Protein AF-A0A3P0X4P0-F1 (afdb_monomer_lite)

pLDDT: mean 70.51, std 26.27, range [24.19, 98.12]

Secondary structure (DSSP, 8-state):
--SSTTSS-TT-------S--PPP--------------PPP-----TT----------------TT--S-------PPPHHHHHHHTTS-HHHHHHHHTT-TTS-HHHHHHHHHHHHHHT----HHHHHHHHS---EEEEEES-TTSHHHHHHHHHHHHHHHHTT-EEEEEE-TT-HHHHHHHHHHHHHTT-SEEEE---SS--HHHHHHHHH--S-EEEESS--TTS--EEE---HHHHHHHHHHHHHHTT-----------S-------------

Foldseek 3Di:
DPPPPPPDDPPDDDDDDDDDDDDDDDDDDDDDDDDDDDDDDDDDDDDDDDDPPDPPPPPVPPPPPPPPDDPPPPVLAQDLVNLCVVLVHDSVQLVCLVVPVPPPDPVSSVSSVVSCVVSVHDPDLVVVCVVVVASLEEEEEEADCPPPVVVVVVVVVQVVSVVVVHHYDYDHCVLPLVVLLVSLVVVVVSSHQEYEYAHRLDDDPSNVVSVVVDPHAYEYECDDDPPDDHHYHYDPVVVVVVVVVVVCVVVVNDDDDDDDDPPDDPDPPPPDPDDDD

Radius of gyration: 30.0 Å; chains: 1; bounding box: 86×59×73 Å

Sequence (277 aa):
MLDEACRSNPARAAVVVVDGKRCAICDGAERRSKSMAAPPIVVRQDAGKRYHVPCLPVASPAVPSTWSAPLSKSNNRPTLHDVARIAGVGTTTVSRVINGGDRVAPEMLTHVRKVMKELGYQPNQAARALKSARSNTIGLIIPSITDPFFASFASIAEQMAREQEYAIILLTSQDHAERGAIDLKILERHRIDGLLIVPPRTGSRALLDQLTQLAVPLVAFDRPLIGRNCSRILCDNLQAAMMATKHLVAHGRKRILVLGETHASTRFSSGSQATGR

Structure (mmCIF, N/CA/C/O backbone):
data_AF-A0A3P0X4P0-F1
#
_entry.id   AF-A0A3P0X4P0-F1
#
loop_
_atom_site.group_PDB
_atom_site.id
_atom_site.type_symbol
_atom_site.label_atom_id
_atom_site.label_alt_id
_atom_site.label_comp_id
_atom_site.label_asym_id
_atom_site.label_entity_id
_atom_site.label_seq_id
_atom_site.pdbx_PDB_ins_code
_atom_site.Cartn_x
_atom_site.Cartn_y
_atom_site.Cartn_z
_atom_site.occupancy
_atom_site.B_iso_or_equiv
_atom_site.auth_seq_id
_atom_site.auth_comp_id
_atom_site.auth_asym_id
_atom_site.auth_atom_id
_atom_site.pdbx_PDB_model_num
ATOM 1 N N . MET A 1 1 ? 2.616 25.731 -35.656 1.00 36.38 1 MET A N 1
ATOM 2 C CA . MET A 1 1 ? 1.538 25.686 -34.640 1.00 36.38 1 MET A CA 1
ATOM 3 C C . MET A 1 1 ? 1.986 24.950 -33.359 1.00 36.38 1 MET A C 1
ATOM 5 O O . MET A 1 1 ? 1.183 24.287 -32.725 1.00 36.38 1 MET A O 1
ATOM 9 N N . LEU A 1 2 ? 3.263 25.078 -32.958 1.00 25.88 2 LEU A N 1
ATOM 10 C CA . LEU A 1 2 ? 3.846 24.489 -31.732 1.00 25.88 2 LEU A CA 1
ATOM 11 C C . LEU A 1 2 ? 4.550 25.551 -30.859 1.00 25.88 2 LEU A C 1
ATOM 13 O O . LEU A 1 2 ? 5.252 25.212 -29.916 1.00 25.88 2 LEU A O 1
ATOM 17 N N . ASP A 1 3 ? 4.368 26.835 -31.179 1.00 28.45 3 ASP A N 1
ATOM 18 C CA . ASP A 1 3 ? 5.158 27.938 -30.612 1.00 28.45 3 ASP A CA 1
ATOM 19 C C . ASP A 1 3 ? 4.536 28.549 -29.335 1.00 28.45 3 ASP A C 1
ATOM 21 O O . ASP A 1 3 ? 5.169 29.318 -28.618 1.00 28.45 3 ASP A O 1
ATOM 25 N N . GLU A 1 4 ? 3.298 28.172 -28.993 1.00 28.97 4 GLU A N 1
ATOM 26 C CA . GLU A 1 4 ? 2.580 28.723 -27.830 1.00 28.97 4 GLU A CA 1
ATOM 27 C C . GLU A 1 4 ? 2.835 27.930 -26.528 1.00 28.97 4 GLU A C 1
ATOM 29 O O . GLU A 1 4 ? 2.656 28.447 -25.428 1.00 28.97 4 GLU A O 1
ATOM 34 N N . ALA A 1 5 ? 3.289 26.673 -26.616 1.00 31.94 5 ALA A N 1
ATOM 35 C CA . ALA A 1 5 ? 3.376 25.772 -25.459 1.00 31.94 5 ALA A CA 1
ATOM 36 C C . ALA A 1 5 ? 4.643 25.954 -24.594 1.00 31.94 5 ALA A C 1
ATOM 38 O O . ALA A 1 5 ? 4.709 25.428 -23.485 1.00 31.94 5 ALA A O 1
ATOM 39 N N . CYS A 1 6 ? 5.644 26.708 -25.065 1.00 30.62 6 CYS A N 1
ATOM 40 C CA . CYS A 1 6 ? 6.935 26.862 -24.376 1.00 30.62 6 CYS A CA 1
ATOM 41 C C . CYS A 1 6 ? 7.012 28.036 -23.381 1.00 30.62 6 CYS A C 1
ATOM 43 O O . CYS A 1 6 ? 8.037 28.191 -22.720 1.00 30.62 6 CYS A O 1
ATOM 45 N N . ARG A 1 7 ? 5.967 28.866 -23.229 1.00 32.91 7 ARG A N 1
ATOM 46 C CA . ARG A 1 7 ? 6.026 30.057 -22.350 1.00 32.91 7 ARG A CA 1
ATOM 47 C C . ARG A 1 7 ? 5.530 29.854 -20.914 1.00 32.91 7 ARG A C 1
ATOM 49 O O . ARG A 1 7 ? 5.652 30.786 -20.127 1.00 32.91 7 ARG A O 1
ATOM 56 N N . SER A 1 8 ? 5.004 28.687 -20.531 1.00 35.66 8 SER A N 1
ATOM 57 C CA . SER A 1 8 ? 4.256 28.555 -19.265 1.00 35.66 8 SER A CA 1
ATOM 58 C C . SER A 1 8 ? 4.839 27.631 -18.185 1.00 35.66 8 SER A C 1
ATOM 60 O O . SER A 1 8 ? 4.213 27.508 -17.135 1.00 35.66 8 SER A O 1
ATOM 62 N N . ASN A 1 9 ? 6.022 27.013 -18.342 1.00 32.06 9 ASN A N 1
ATOM 63 C CA . ASN A 1 9 ? 6.615 26.244 -17.230 1.00 32.06 9 ASN A CA 1
ATOM 64 C C . ASN A 1 9 ? 8.146 26.022 -17.342 1.00 32.06 9 ASN A C 1
ATOM 66 O O . ASN A 1 9 ? 8.578 25.202 -18.152 1.00 32.06 9 ASN A O 1
ATOM 70 N N . PRO A 1 10 ? 8.990 26.673 -16.515 1.00 31.05 10 PRO A N 1
ATOM 71 C CA . PRO A 1 10 ? 10.449 26.559 -16.611 1.00 31.05 10 PRO A CA 1
ATOM 72 C C . PRO A 1 10 ? 11.063 25.295 -15.966 1.00 31.05 10 PRO A C 1
ATOM 74 O O . PRO A 1 10 ? 12.285 25.191 -15.901 1.00 31.05 10 PRO A O 1
ATOM 77 N N . ALA A 1 11 ? 10.279 24.312 -15.505 1.00 30.11 11 ALA A N 1
ATOM 78 C CA . ALA A 1 11 ? 10.813 23.134 -14.797 1.00 30.11 11 ALA A CA 1
ATOM 79 C C . ALA A 1 11 ? 11.015 21.865 -15.657 1.00 30.11 11 ALA A C 1
ATOM 81 O O . ALA A 1 11 ? 11.282 20.790 -15.117 1.00 30.11 11 ALA A O 1
ATOM 82 N N . ARG A 1 12 ? 10.912 21.944 -16.989 1.00 32.66 12 ARG A N 1
ATOM 83 C CA . ARG A 1 12 ? 11.156 20.796 -17.881 1.00 32.66 12 ARG A CA 1
ATOM 84 C C . ARG A 1 12 ? 11.980 21.197 -19.099 1.00 32.66 12 ARG A C 1
ATOM 86 O O . ARG A 1 12 ? 11.455 21.786 -20.032 1.00 32.66 12 ARG A O 1
ATOM 93 N N . ALA A 1 13 ? 13.248 20.797 -19.125 1.00 25.69 13 ALA A N 1
ATOM 94 C CA . ALA A 1 13 ? 14.018 20.710 -20.361 1.00 25.69 13 ALA A CA 1
ATOM 95 C C . ALA A 1 13 ? 14.931 19.478 -20.304 1.00 25.69 13 ALA A C 1
ATOM 97 O O . ALA A 1 13 ? 15.984 19.490 -19.671 1.00 25.69 13 ALA A O 1
ATOM 98 N N . ALA A 1 14 ? 14.499 18.403 -20.966 1.00 24.19 14 ALA A N 1
ATOM 99 C CA . ALA A 1 14 ? 15.402 17.378 -21.464 1.00 24.19 14 ALA A CA 1
ATOM 100 C C . ALA A 1 14 ? 16.058 17.947 -22.727 1.00 24.19 14 ALA A C 1
ATOM 102 O O . ALA A 1 14 ? 15.365 18.318 -23.675 1.00 24.19 14 ALA A O 1
ATOM 103 N N . VAL A 1 15 ? 17.383 18.071 -22.726 1.00 25.92 15 VAL A N 1
ATOM 104 C CA . VAL A 1 15 ? 18.123 18.549 -23.895 1.00 25.92 15 VAL A CA 1
ATOM 105 C C . VAL A 1 15 ? 18.180 17.419 -24.922 1.00 25.92 15 VAL A C 1
ATOM 107 O O . VAL A 1 15 ? 18.810 16.389 -24.695 1.00 25.92 15 VAL A O 1
ATOM 110 N N . VAL A 1 16 ? 17.519 17.623 -26.060 1.00 24.58 16 VAL A N 1
ATOM 111 C CA . VAL A 1 16 ? 17.725 16.847 -27.286 1.00 24.58 16 VAL A CA 1
ATOM 112 C C . VAL A 1 16 ? 18.840 17.536 -28.066 1.00 24.58 16 VAL A C 1
ATOM 114 O O . VAL A 1 16 ? 18.686 18.689 -28.459 1.00 24.58 16 VAL A O 1
ATOM 117 N N . VAL A 1 17 ? 19.957 16.845 -28.296 1.00 26.83 17 VAL A N 1
ATOM 118 C CA . VAL A 1 17 ? 20.982 17.296 -29.247 1.00 26.83 17 VAL A CA 1
ATOM 119 C C . VAL A 1 17 ? 20.848 16.470 -30.519 1.00 26.83 17 VAL A C 1
ATOM 121 O O . VAL A 1 17 ? 21.030 15.252 -30.496 1.00 26.83 17 VAL A O 1
ATOM 124 N N . VAL A 1 18 ? 20.545 17.146 -31.626 1.00 25.67 18 VAL A N 1
ATOM 125 C CA . VAL A 1 18 ? 20.680 16.623 -32.988 1.00 25.67 18 VAL A CA 1
ATOM 126 C C . VAL A 1 18 ? 21.584 17.576 -33.768 1.00 25.67 18 VAL A C 1
ATOM 128 O O . VAL A 1 18 ? 21.388 18.786 -33.739 1.00 25.67 18 VAL A O 1
ATOM 131 N N . ASP A 1 19 ? 22.556 16.965 -34.440 1.00 27.00 19 ASP A N 1
ATOM 132 C CA . ASP A 1 19 ? 23.485 17.472 -35.450 1.00 27.00 19 ASP A CA 1
ATOM 133 C C . ASP A 1 19 ? 24.489 18.571 -35.075 1.00 27.00 19 ASP A C 1
ATOM 135 O O . ASP A 1 19 ? 24.193 19.732 -34.805 1.00 27.00 19 ASP A O 1
ATOM 139 N N . GLY A 1 20 ? 25.758 18.160 -35.126 1.00 35.28 20 GLY A N 1
ATOM 140 C CA . GLY A 1 20 ? 26.909 18.973 -34.791 1.00 35.28 20 GLY A CA 1
ATOM 141 C C . GLY A 1 20 ? 27.135 20.137 -35.748 1.00 35.28 20 GLY A C 1
ATOM 142 O O . GLY A 1 20 ? 27.480 19.934 -36.908 1.00 35.28 20 GLY A O 1
ATOM 143 N N . LYS A 1 21 ? 27.100 21.353 -35.197 1.00 28.50 21 LYS A N 1
ATOM 144 C CA . LYS A 1 21 ? 27.956 22.482 -35.587 1.00 28.50 21 LYS A CA 1
ATOM 145 C C . LYS A 1 21 ? 28.369 23.249 -34.322 1.00 28.50 21 LYS A C 1
ATOM 147 O O . LYS A 1 21 ? 27.561 23.475 -33.430 1.00 28.50 21 LYS A O 1
ATOM 152 N N . ARG A 1 22 ? 29.666 23.563 -34.230 1.00 27.45 22 ARG A N 1
ATOM 153 C CA . ARG A 1 22 ? 30.353 24.189 -33.084 1.00 27.45 22 ARG A CA 1
ATOM 154 C C . ARG A 1 22 ? 29.905 25.641 -32.874 1.00 27.45 22 ARG A C 1
ATOM 156 O O . ARG A 1 22 ? 29.752 26.366 -33.850 1.00 27.45 22 ARG A O 1
ATOM 163 N N . CYS A 1 23 ? 29.800 26.066 -31.613 1.00 24.58 23 CYS A N 1
ATOM 164 C CA . CYS A 1 23 ? 29.749 27.478 -31.226 1.00 24.58 23 CYS A CA 1
ATOM 165 C C . CYS A 1 23 ? 31.165 27.956 -30.851 1.00 24.58 23 CYS A C 1
ATOM 167 O O . CYS A 1 23 ? 31.909 27.226 -30.194 1.00 24.58 23 CYS A O 1
ATOM 169 N N . ALA A 1 24 ? 31.541 29.139 -31.338 1.00 33.56 24 ALA A N 1
ATOM 170 C CA . ALA A 1 24 ? 32.825 29.800 -31.114 1.00 33.56 24 ALA A CA 1
ATOM 171 C C . ALA A 1 24 ? 32.914 30.411 -29.700 1.00 33.56 24 ALA A C 1
ATOM 173 O O . ALA A 1 24 ? 31.907 30.485 -29.007 1.00 33.56 24 ALA A O 1
ATOM 174 N N . ILE A 1 25 ? 34.101 30.915 -29.337 1.00 27.69 25 ILE A N 1
ATOM 175 C CA . ILE A 1 25 ? 34.511 31.557 -28.064 1.00 27.69 25 ILE A CA 1
ATOM 176 C C . ILE A 1 25 ? 35.366 30.622 -27.195 1.00 27.69 25 ILE A C 1
ATOM 178 O O . ILE A 1 25 ? 34.932 30.128 -26.162 1.00 27.69 25 ILE A O 1
ATOM 182 N N . CYS A 1 26 ? 36.609 30.402 -27.623 1.00 24.39 26 CYS A N 1
ATOM 183 C CA . CYS A 1 26 ? 37.745 30.049 -26.769 1.00 24.39 26 CYS A CA 1
ATOM 184 C C . CYS A 1 26 ? 39.012 30.481 -27.515 1.00 24.39 26 CYS A C 1
ATOM 186 O O . CYS A 1 26 ? 39.529 29.722 -28.328 1.00 24.39 26 CYS A O 1
ATOM 188 N N . ASP A 1 27 ? 39.478 31.701 -27.253 1.00 26.94 27 ASP A N 1
ATOM 189 C CA . ASP A 1 27 ? 40.837 32.117 -27.586 1.00 26.94 27 ASP A CA 1
ATOM 190 C C . ASP A 1 27 ? 41.469 32.690 -26.310 1.00 26.94 27 ASP A C 1
ATOM 192 O O . ASP A 1 27 ? 40.970 33.662 -25.745 1.00 26.94 27 ASP A O 1
ATOM 196 N N . GLY A 1 28 ? 42.540 32.045 -25.840 1.00 27.31 28 GLY A N 1
ATOM 197 C CA . GLY A 1 28 ? 43.502 32.634 -24.907 1.00 27.31 28 GLY A CA 1
ATOM 198 C C . GLY A 1 28 ? 43.420 32.276 -23.411 1.00 27.31 28 GLY A C 1
ATOM 199 O O . GLY A 1 28 ? 42.441 32.552 -22.727 1.00 27.31 28 GLY A O 1
ATOM 200 N N . ALA A 1 29 ? 44.580 31.825 -22.911 1.00 27.17 29 ALA A N 1
ATOM 201 C CA . ALA A 1 29 ? 45.186 32.135 -21.602 1.00 27.17 29 ALA A CA 1
ATOM 202 C C . ALA A 1 29 ? 45.129 31.106 -20.442 1.00 27.17 29 ALA A C 1
ATOM 204 O O . ALA A 1 29 ? 44.337 31.162 -19.507 1.00 27.17 29 ALA A O 1
ATOM 205 N N . GLU A 1 30 ? 46.109 30.203 -20.526 1.00 27.81 30 GLU A N 1
ATOM 206 C CA . GLU A 1 30 ? 47.026 29.636 -19.518 1.00 27.81 30 GLU A CA 1
ATOM 207 C C . GLU A 1 30 ? 47.214 30.247 -18.089 1.00 27.81 30 GLU A C 1
ATOM 209 O O . GLU A 1 30 ? 47.284 31.458 -17.911 1.00 27.81 30 GLU A O 1
ATOM 214 N N . ARG A 1 31 ? 47.581 29.319 -17.161 1.00 26.41 31 ARG A N 1
ATOM 215 C CA . ARG A 1 31 ? 48.553 29.346 -16.011 1.00 26.41 31 ARG A CA 1
ATOM 216 C C . ARG A 1 31 ? 48.096 29.517 -14.534 1.00 26.41 31 ARG A C 1
ATOM 218 O O . ARG A 1 31 ? 47.736 30.603 -14.115 1.00 26.41 31 ARG A O 1
ATOM 225 N N . ARG A 1 32 ? 48.418 28.451 -13.749 1.00 29.77 32 ARG A N 1
ATOM 226 C CA . ARG A 1 32 ? 48.938 28.339 -12.338 1.0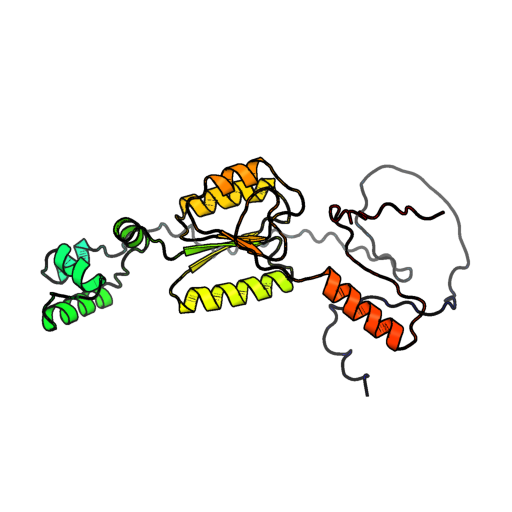0 29.77 32 ARG A CA 1
ATOM 227 C C . ARG A 1 32 ? 48.050 28.880 -11.181 1.00 29.77 32 ARG A C 1
ATOM 229 O O . ARG A 1 32 ? 47.361 29.859 -11.359 1.00 29.77 32 ARG A O 1
ATOM 236 N N . SER A 1 33 ? 48.002 28.364 -9.940 1.00 27.44 33 SER A N 1
ATOM 237 C CA . SER A 1 33 ? 48.679 27.290 -9.178 1.00 27.44 33 SER A CA 1
ATOM 238 C C . SER A 1 33 ? 47.963 27.014 -7.826 1.00 27.44 33 SER A C 1
ATOM 240 O O . SER A 1 33 ? 47.460 27.952 -7.224 1.00 27.44 33 SER A O 1
ATOM 242 N N . LYS A 1 34 ? 48.056 25.757 -7.342 1.00 28.73 34 LYS A N 1
ATOM 243 C CA . LYS A 1 34 ? 48.190 25.236 -5.946 1.00 28.73 34 LYS A CA 1
ATOM 244 C C . LYS A 1 34 ? 47.329 25.800 -4.782 1.00 28.73 34 LYS A C 1
ATOM 246 O O . LYS A 1 34 ? 47.600 26.896 -4.318 1.00 28.73 34 LYS A O 1
ATOM 251 N N . SER A 1 35 ? 46.486 24.945 -4.168 1.00 27.27 35 SER A N 1
ATOM 252 C CA . SER A 1 35 ? 46.591 24.460 -2.757 1.00 27.27 35 SER A CA 1
ATOM 253 C C . SER A 1 35 ? 45.243 23.978 -2.149 1.00 27.27 35 SER A C 1
ATOM 255 O O . SER A 1 35 ? 44.275 24.723 -2.121 1.00 27.27 35 SER A O 1
ATOM 257 N N . MET A 1 36 ? 45.239 22.719 -1.680 1.00 27.70 36 MET A N 1
ATOM 258 C CA . MET A 1 36 ? 44.449 22.020 -0.630 1.00 27.70 36 MET A CA 1
ATOM 259 C C . MET A 1 36 ? 42.933 22.273 -0.365 1.00 27.70 36 MET A C 1
ATOM 261 O O . MET A 1 36 ? 42.538 23.244 0.261 1.00 27.70 36 MET A O 1
ATOM 265 N N . ALA A 1 37 ? 42.156 21.221 -0.691 1.00 32.75 37 ALA A N 1
ATOM 266 C CA . ALA A 1 37 ? 41.103 20.510 0.075 1.00 32.75 37 ALA A CA 1
ATOM 267 C C . ALA A 1 37 ? 39.753 21.168 0.482 1.00 32.75 37 ALA A C 1
ATOM 269 O O . ALA A 1 37 ? 39.637 21.759 1.549 1.00 32.75 37 ALA A O 1
ATOM 270 N N . ALA A 1 38 ? 38.692 20.850 -0.286 1.00 28.52 38 ALA A N 1
ATOM 271 C CA . ALA A 1 38 ? 37.325 20.474 0.152 1.00 28.52 38 ALA A CA 1
ATOM 272 C C . ALA A 1 38 ? 36.550 19.846 -1.048 1.00 28.52 38 ALA A C 1
ATOM 274 O O . ALA A 1 38 ? 36.842 20.220 -2.186 1.00 28.52 38 ALA A O 1
ATOM 275 N N . PRO A 1 39 ? 35.613 18.883 -0.865 1.00 30.19 39 PRO A N 1
ATOM 276 C CA . PRO A 1 39 ? 34.936 18.206 -1.981 1.00 30.19 39 PRO A CA 1
ATOM 277 C C . PRO A 1 39 ? 33.934 19.132 -2.707 1.00 30.19 39 PRO A C 1
ATOM 279 O O . PRO A 1 39 ? 33.389 20.049 -2.090 1.00 30.19 39 PRO A O 1
ATOM 282 N N . PRO A 1 40 ? 33.686 18.929 -4.016 1.00 32.06 40 PRO A N 1
ATOM 283 C CA . PRO A 1 40 ? 33.078 19.942 -4.869 1.00 32.06 40 PRO A CA 1
ATOM 284 C C . PRO A 1 40 ? 31.551 19.977 -4.743 1.00 32.06 40 PRO A C 1
ATOM 286 O O . PRO A 1 40 ? 30.861 18.985 -4.969 1.00 32.06 40 PRO A O 1
ATOM 289 N N . ILE A 1 41 ? 31.020 21.167 -4.469 1.00 32.09 41 ILE A N 1
ATOM 290 C CA . ILE A 1 41 ? 29.657 21.546 -4.850 1.00 32.09 41 ILE A CA 1
ATOM 291 C C . ILE A 1 41 ? 29.627 21.594 -6.383 1.00 32.09 41 ILE A C 1
ATOM 293 O O . ILE A 1 41 ? 30.502 22.195 -7.006 1.00 32.09 41 ILE A O 1
ATOM 297 N N . VAL A 1 42 ? 28.637 20.948 -6.997 1.00 31.94 42 VAL A N 1
ATOM 298 C CA . VAL A 1 42 ? 28.439 20.965 -8.451 1.00 31.94 42 VAL A CA 1
ATOM 299 C C . VAL A 1 42 ? 28.159 22.401 -8.903 1.00 31.94 42 VAL A C 1
ATOM 301 O O . VAL A 1 42 ? 27.125 22.980 -8.579 1.00 31.94 42 VAL A O 1
ATOM 304 N N . VAL A 1 43 ? 29.091 22.976 -9.661 1.00 32.41 43 VAL A N 1
ATOM 305 C CA . VAL A 1 43 ? 28.957 24.284 -10.313 1.00 32.41 43 VAL A CA 1
ATOM 306 C C . VAL A 1 43 ? 28.357 24.061 -11.702 1.00 32.41 43 VAL A C 1
ATOM 308 O O . VAL A 1 43 ? 28.927 23.325 -12.505 1.00 32.41 43 VAL A O 1
ATOM 311 N N . ARG A 1 44 ? 27.221 24.697 -12.017 1.00 32.12 44 ARG A N 1
ATOM 312 C CA . ARG A 1 44 ? 26.761 24.821 -13.412 1.00 32.12 44 ARG A CA 1
ATOM 313 C C . ARG A 1 44 ? 27.744 25.713 -14.179 1.00 32.12 44 ARG A C 1
ATOM 315 O O . ARG A 1 44 ? 27.963 26.852 -13.777 1.00 32.12 44 ARG A O 1
ATOM 322 N N . GLN A 1 45 ? 28.312 25.214 -15.276 1.00 36.00 45 GLN A N 1
ATOM 323 C CA . GLN A 1 45 ? 29.072 26.020 -16.233 1.00 36.00 45 GLN A CA 1
ATOM 324 C C . GLN A 1 45 ? 28.160 26.440 -17.387 1.00 36.00 45 GLN A C 1
ATOM 326 O O . GLN A 1 45 ? 27.943 25.670 -18.313 1.00 36.00 45 GLN A O 1
ATOM 331 N N . ASP A 1 46 ? 27.674 27.676 -17.328 1.00 35.16 46 ASP A N 1
ATOM 332 C CA . ASP A 1 46 ? 27.246 28.437 -18.499 1.00 35.16 46 ASP A CA 1
ATOM 333 C C . ASP A 1 46 ? 28.067 29.733 -18.534 1.00 35.16 46 ASP A C 1
ATOM 335 O O . ASP A 1 46 ? 28.195 30.427 -17.525 1.00 35.16 46 ASP A O 1
ATOM 339 N N . ALA A 1 47 ? 28.658 30.022 -19.695 1.00 46.22 47 ALA A N 1
ATOM 340 C CA . ALA A 1 47 ? 29.188 31.324 -20.110 1.00 46.22 47 ALA A CA 1
ATOM 341 C C . ALA A 1 47 ? 29.888 32.182 -19.027 1.00 46.22 47 ALA A C 1
ATOM 343 O O . ALA A 1 47 ? 29.378 33.224 -18.623 1.00 46.22 47 ALA A O 1
ATOM 344 N N . GLY A 1 48 ? 31.098 31.788 -18.607 1.00 42.78 48 GLY A N 1
ATOM 345 C CA . GLY A 1 48 ? 32.164 32.707 -18.162 1.00 42.78 48 GLY A CA 1
ATOM 346 C C . GLY A 1 48 ? 31.916 33.645 -16.967 1.00 42.78 48 GLY A C 1
ATOM 347 O O . GLY A 1 48 ? 32.818 34.401 -16.612 1.00 42.78 48 GLY A O 1
ATOM 348 N N . LYS A 1 49 ? 30.758 33.617 -16.305 1.00 37.53 49 LYS A N 1
ATOM 349 C CA . LYS A 1 49 ? 30.476 34.443 -15.125 1.00 37.53 49 LYS A CA 1
ATOM 350 C C . LYS A 1 49 ? 30.588 33.596 -13.863 1.00 37.53 49 LYS A C 1
ATOM 352 O O . LYS A 1 49 ? 29.783 32.701 -13.623 1.00 37.53 49 LYS A O 1
ATOM 357 N N . ARG A 1 50 ? 31.585 33.900 -13.024 1.00 33.12 50 ARG A N 1
ATOM 358 C CA . ARG A 1 50 ? 31.603 33.428 -11.633 1.00 33.12 50 ARG A CA 1
ATOM 359 C C . ARG A 1 50 ? 30.518 34.179 -10.877 1.00 33.12 50 ARG A C 1
ATOM 361 O O . ARG A 1 50 ? 30.700 35.339 -10.522 1.00 33.12 50 ARG A O 1
ATOM 368 N N . TYR A 1 51 ? 29.407 33.514 -10.613 1.00 38.03 51 TYR A N 1
ATOM 369 C CA . TYR A 1 51 ? 28.493 33.968 -9.581 1.00 38.03 51 TYR A CA 1
ATOM 370 C C . TYR A 1 51 ? 28.989 33.396 -8.257 1.00 38.03 51 TYR A C 1
ATOM 372 O O . TYR A 1 51 ? 28.906 32.193 -8.017 1.00 38.03 51 TYR A O 1
ATOM 380 N N . HIS A 1 52 ? 29.527 34.260 -7.396 1.00 35.91 52 HIS A N 1
ATOM 381 C CA . HIS A 1 52 ? 29.504 33.964 -5.973 1.00 35.91 52 HIS A CA 1
ATOM 382 C C . HIS A 1 52 ? 28.033 33.963 -5.580 1.00 35.91 52 HIS A C 1
ATOM 384 O O . HIS A 1 52 ? 27.412 35.020 -5.517 1.00 35.91 52 HIS A O 1
ATOM 390 N N . VAL A 1 53 ? 27.462 32.782 -5.358 1.00 38.56 53 VAL A N 1
ATOM 391 C CA . VAL A 1 53 ? 26.295 32.699 -4.489 1.00 38.56 53 VAL A CA 1
ATOM 392 C C . VAL A 1 53 ? 26.876 32.978 -3.107 1.00 38.56 53 VAL A C 1
ATOM 394 O O . VAL A 1 53 ? 27.660 32.151 -2.629 1.00 38.56 53 VAL A O 1
ATOM 397 N N . PRO A 1 54 ? 26.635 34.153 -2.492 1.00 34.50 54 PRO A N 1
ATOM 398 C CA . PRO A 1 54 ? 26.996 34.304 -1.099 1.00 34.50 54 PRO A CA 1
ATOM 399 C C . PRO A 1 54 ? 26.314 33.146 -0.381 1.00 34.50 54 PRO A C 1
ATOM 401 O O . PRO A 1 54 ? 25.136 32.869 -0.621 1.00 34.50 54 PRO A O 1
ATOM 404 N N . CYS A 1 55 ? 27.067 32.442 0.460 1.00 33.12 55 CYS A N 1
ATOM 405 C CA . CYS A 1 55 ? 26.459 31.622 1.487 1.00 33.12 55 CYS A CA 1
ATOM 406 C C . CYS A 1 55 ? 25.729 32.628 2.379 1.00 33.12 55 CYS A C 1
ATOM 408 O O . CYS A 1 55 ? 26.295 33.159 3.332 1.00 33.12 55 CYS A O 1
ATOM 410 N N . LEU A 1 56 ? 24.517 33.013 1.968 1.00 32.94 56 LEU A N 1
ATOM 411 C CA . LEU A 1 56 ? 23.584 33.682 2.841 1.00 32.94 56 LEU A CA 1
ATOM 412 C C . LEU A 1 56 ? 23.523 32.745 4.035 1.00 32.94 56 LEU A C 1
ATOM 414 O O . LEU A 1 56 ? 23.244 31.556 3.828 1.00 32.94 56 LEU A O 1
ATOM 418 N N . PRO A 1 57 ? 23.849 33.216 5.250 1.00 32.25 57 PRO A N 1
ATOM 419 C CA . PRO A 1 57 ? 23.523 32.432 6.414 1.00 32.25 57 PRO A CA 1
ATOM 420 C C . PRO A 1 57 ? 22.049 32.105 6.225 1.00 32.25 57 PRO A C 1
ATOM 422 O O . PRO A 1 57 ? 21.222 33.011 6.086 1.00 32.25 57 PRO A O 1
ATOM 425 N N . VAL A 1 58 ? 21.724 30.816 6.116 1.00 39.59 58 VAL A N 1
ATOM 426 C CA . VAL A 1 58 ? 20.362 30.387 6.375 1.00 39.59 58 VAL A CA 1
ATOM 427 C C . VAL A 1 58 ? 20.211 30.751 7.837 1.00 39.59 58 VAL A C 1
ATOM 429 O O . VAL A 1 58 ? 20.613 29.997 8.720 1.00 39.59 58 VAL A O 1
ATOM 432 N N . ALA A 1 59 ? 19.780 31.989 8.090 1.00 39.06 59 ALA A N 1
ATOM 433 C CA . ALA A 1 59 ? 19.239 32.377 9.362 1.00 39.06 59 ALA A CA 1
ATOM 434 C C . ALA A 1 59 ? 18.206 31.293 9.597 1.00 39.06 59 ALA A C 1
ATOM 436 O O . ALA A 1 59 ? 17.252 31.182 8.822 1.00 39.06 59 ALA A O 1
ATOM 437 N N . SER A 1 60 ? 18.507 30.409 10.552 1.00 40.34 60 SER A N 1
ATOM 438 C CA . SER A 1 60 ? 17.563 29.422 11.047 1.00 40.34 60 SER A CA 1
ATOM 439 C C . SER A 1 60 ? 16.251 30.183 11.140 1.00 40.34 60 SER A C 1
ATOM 441 O O . SER A 1 60 ? 16.270 31.213 11.826 1.00 40.34 60 SER A O 1
ATOM 443 N N . PRO A 1 61 ? 15.218 29.849 10.334 1.00 43.31 61 PRO A N 1
ATOM 444 C CA . PRO A 1 61 ? 14.038 30.690 10.241 1.00 43.31 61 PRO A CA 1
ATOM 445 C C . PRO A 1 61 ? 13.600 30.887 11.674 1.00 43.31 61 PRO A C 1
ATOM 447 O O . PRO A 1 61 ? 13.364 29.897 12.367 1.00 43.31 61 PRO A O 1
ATOM 450 N N . ALA A 1 62 ? 13.677 32.136 12.146 1.00 47.94 62 ALA A N 1
ATOM 451 C CA . ALA A 1 62 ? 13.396 32.447 13.529 1.00 47.94 62 ALA A CA 1
ATOM 452 C C . ALA A 1 62 ? 12.018 31.856 13.775 1.00 47.94 62 ALA A C 1
ATOM 454 O O . ALA A 1 62 ? 11.048 32.281 13.142 1.00 47.94 62 ALA A O 1
ATOM 455 N N . VAL A 1 63 ? 11.972 30.787 14.573 1.00 48.97 63 VAL A N 1
ATOM 456 C CA . VAL A 1 63 ? 10.724 30.127 14.918 1.00 48.97 63 VAL A CA 1
ATOM 457 C C . VAL A 1 63 ? 9.863 31.254 15.466 1.00 48.97 63 VAL A C 1
ATOM 459 O O . VAL A 1 63 ? 10.312 31.907 16.414 1.00 48.97 63 VAL A O 1
ATOM 462 N N . PRO A 1 64 ? 8.720 31.586 14.835 1.00 48.47 64 PRO A N 1
ATOM 463 C CA . PRO A 1 64 ? 7.911 32.699 15.289 1.00 48.47 64 PRO A CA 1
ATOM 464 C C . PRO A 1 64 ? 7.694 32.522 16.788 1.00 48.47 64 PRO A C 1
ATOM 466 O O . PRO A 1 64 ? 7.272 31.452 17.220 1.00 48.47 64 PRO A O 1
ATOM 469 N N . SER A 1 65 ? 7.985 33.544 17.593 1.00 51.62 65 SER A N 1
ATOM 470 C CA . SER A 1 65 ? 7.761 33.518 19.048 1.00 51.62 65 SER A CA 1
ATOM 471 C C . SER A 1 65 ? 6.285 33.297 19.420 1.00 51.62 65 SER A C 1
ATOM 473 O O . SER A 1 65 ? 5.945 33.149 20.589 1.00 51.62 65 SER A O 1
ATOM 475 N N . THR A 1 66 ? 5.405 33.240 18.417 1.00 44.81 66 THR A N 1
ATOM 476 C CA . THR A 1 66 ? 4.002 32.838 18.490 1.00 44.81 66 THR A CA 1
ATOM 477 C C . THR A 1 66 ? 3.781 31.325 18.443 1.00 44.81 66 THR A C 1
ATOM 479 O O . THR A 1 66 ? 2.641 30.887 18.622 1.00 44.81 66 THR A O 1
ATOM 482 N N . TRP A 1 67 ? 4.822 30.504 18.250 1.00 43.00 67 TRP A N 1
ATOM 483 C CA . TRP A 1 67 ? 4.764 29.066 18.525 1.00 43.00 67 TRP A CA 1
ATOM 484 C C . TRP A 1 67 ? 4.671 28.890 20.034 1.00 43.00 67 TRP A C 1
ATOM 486 O O . TRP A 1 67 ? 5.652 28.698 20.750 1.00 43.00 67 TRP A O 1
ATOM 496 N N . SER A 1 68 ? 3.439 29.030 20.508 1.00 51.19 68 SER A N 1
ATOM 497 C CA . SER A 1 68 ? 3.051 28.722 21.869 1.00 51.19 68 SER A CA 1
ATOM 498 C C . SER A 1 68 ? 3.529 27.306 22.187 1.00 51.19 68 SER A C 1
ATOM 500 O O . SER A 1 68 ? 3.482 26.429 21.320 1.00 51.19 68 SER A O 1
ATOM 502 N N . ALA A 1 69 ? 4.014 27.115 23.417 1.00 52.88 69 ALA A N 1
ATOM 503 C CA . ALA A 1 69 ? 4.429 25.836 23.990 1.00 52.88 69 ALA A CA 1
ATOM 504 C C . ALA A 1 69 ? 3.539 24.670 23.515 1.00 52.88 69 ALA A C 1
ATOM 506 O O . ALA A 1 69 ? 2.345 24.898 23.290 1.00 52.88 69 ALA A O 1
ATOM 507 N N . PRO A 1 70 ? 4.076 23.435 23.380 1.00 47.16 70 PRO A N 1
ATOM 508 C CA . PRO A 1 70 ? 3.291 22.288 22.934 1.00 47.16 70 PRO A CA 1
ATOM 509 C C . PRO A 1 70 ? 1.984 22.272 23.712 1.00 47.16 70 PRO A C 1
ATOM 511 O O . PRO A 1 70 ? 2.016 22.197 24.940 1.00 47.16 70 PRO A O 1
ATOM 514 N N . LEU A 1 71 ? 0.861 22.421 22.995 1.00 52.72 71 LEU A N 1
ATOM 515 C CA . LEU A 1 71 ? -0.471 22.332 23.576 1.00 52.72 71 LEU A CA 1
ATOM 516 C C . LEU A 1 71 ? -0.463 21.074 24.435 1.00 52.72 71 LEU A C 1
ATOM 518 O O . LEU A 1 71 ? -0.374 19.961 23.902 1.00 52.72 71 LEU A O 1
ATOM 522 N N . SER A 1 72 ? -0.468 21.239 25.761 1.00 50.72 72 SER A N 1
ATOM 523 C CA . SER A 1 72 ? -0.612 20.094 26.636 1.00 50.72 72 SER A CA 1
ATOM 524 C C . SER A 1 72 ? -1.939 19.478 26.220 1.00 50.72 72 SER A C 1
ATOM 526 O O . SER A 1 72 ? -2.963 20.163 26.156 1.00 50.72 72 SER A O 1
ATOM 528 N N . LYS A 1 73 ? -1.913 18.213 25.784 1.00 45.16 73 LYS A N 1
ATOM 529 C CA . LYS A 1 73 ? -3.137 17.475 25.477 1.00 45.16 73 LYS A CA 1
ATOM 530 C C . LYS A 1 73 ? -3.895 17.350 26.794 1.00 45.16 73 LYS A C 1
ATOM 532 O O . LYS A 1 73 ? -3.745 16.358 27.502 1.00 45.16 73 LYS A O 1
ATOM 537 N N . SER A 1 74 ? -4.678 18.364 27.148 1.00 50.81 74 SER A N 1
ATOM 538 C CA . SER A 1 74 ? -5.685 18.233 28.179 1.00 50.81 74 SER A CA 1
ATOM 539 C C . SER A 1 74 ? -6.638 17.171 27.652 1.00 50.81 74 SER A C 1
ATOM 541 O O . SER A 1 74 ? -7.252 17.295 26.591 1.00 50.81 74 SER A O 1
ATOM 543 N N . ASN A 1 75 ? -6.666 16.038 28.342 1.00 57.28 75 ASN A N 1
ATOM 544 C CA . ASN A 1 75 ? -7.396 14.852 27.920 1.00 57.28 75 ASN A CA 1
ATOM 545 C C . ASN A 1 75 ? -8.902 15.020 28.197 1.00 57.28 75 ASN A C 1
ATOM 547 O O . ASN A 1 75 ? -9.572 14.085 28.614 1.00 57.28 75 ASN A O 1
ATOM 551 N N . ASN A 1 76 ? -9.441 16.223 27.973 1.00 64.69 76 ASN A N 1
ATOM 552 C CA . ASN A 1 76 ? -10.838 16.577 28.197 1.00 64.69 76 ASN A CA 1
ATOM 553 C C . ASN A 1 76 ? -11.716 16.151 27.010 1.00 64.69 76 ASN A C 1
ATOM 555 O O . ASN A 1 76 ? -12.645 16.853 26.614 1.00 64.69 76 ASN A O 1
ATOM 559 N N . ARG A 1 77 ? -11.369 15.025 26.374 1.00 76.50 77 ARG A N 1
ATOM 560 C CA . ARG A 1 77 ? -12.204 14.438 25.330 1.00 76.50 77 ARG A CA 1
ATOM 561 C C . ARG A 1 77 ? -13.345 13.722 26.047 1.00 76.50 77 ARG A C 1
ATOM 563 O O . ARG A 1 77 ? -13.048 12.836 26.850 1.00 76.50 77 ARG A O 1
ATOM 570 N N . PRO A 1 78 ? -14.612 14.065 25.761 1.00 81.62 78 PRO A N 1
ATOM 571 C CA . PRO A 1 78 ? -15.746 13.361 26.333 1.00 81.62 78 PRO A CA 1
ATOM 572 C C . PRO A 1 78 ? -15.575 11.859 26.117 1.00 81.62 78 PRO A C 1
ATOM 574 O O . PRO A 1 78 ? -15.141 11.416 25.047 1.00 81.62 78 PRO A O 1
ATOM 577 N N . THR A 1 79 ? -15.880 11.073 27.139 1.00 85.31 79 THR A N 1
ATOM 578 C CA . THR A 1 79 ? -15.758 9.617 27.090 1.00 85.31 79 THR A CA 1
ATOM 579 C C . THR A 1 79 ? -17.120 8.961 26.866 1.00 85.31 79 THR A C 1
ATOM 581 O O . THR A 1 79 ? -18.170 9.590 26.983 1.00 85.31 79 THR A O 1
ATOM 584 N N . LEU A 1 80 ? -17.121 7.657 26.568 1.00 86.25 80 LEU A N 1
ATOM 585 C CA . LEU A 1 80 ? -18.363 6.880 26.471 1.00 86.25 80 LEU A CA 1
ATOM 586 C C . LEU A 1 80 ? -19.161 6.928 27.792 1.00 86.25 80 LEU A C 1
ATOM 588 O O . LEU A 1 80 ? -20.389 6.906 27.774 1.00 86.25 80 LEU A O 1
ATOM 592 N N . HIS A 1 81 ? -18.462 7.028 28.929 1.00 87.62 81 HIS A N 1
ATOM 593 C CA . HIS A 1 81 ? -19.073 7.172 30.249 1.00 87.62 81 HIS A CA 1
ATOM 594 C C . HIS A 1 81 ? -19.757 8.530 30.428 1.00 87.62 81 HIS A C 1
ATOM 596 O O . HIS A 1 81 ? -20.838 8.582 31.008 1.00 87.62 81 HIS A O 1
ATOM 602 N N . ASP A 1 82 ? -19.184 9.608 29.889 1.00 87.75 82 ASP A N 1
ATOM 603 C CA . ASP A 1 82 ? -19.794 10.942 29.953 1.00 87.75 82 ASP A CA 1
ATOM 604 C C . ASP A 1 82 ? -21.089 11.013 29.150 1.00 87.75 82 ASP A C 1
ATOM 606 O O . ASP A 1 82 ? -22.090 11.535 29.639 1.00 87.75 82 ASP A O 1
ATOM 610 N N . VAL A 1 83 ? -21.101 10.411 27.957 1.00 89.31 83 VAL A N 1
ATOM 611 C CA . VAL A 1 83 ? -22.318 10.297 27.139 1.00 89.31 83 VAL A CA 1
ATOM 612 C C . VAL A 1 83 ? -23.387 9.488 27.871 1.00 89.31 83 VAL A C 1
ATOM 614 O O . VAL A 1 83 ? -24.534 9.918 27.933 1.00 89.31 83 VAL A O 1
ATOM 617 N N . ALA A 1 84 ? -23.022 8.338 28.447 1.00 91.00 84 ALA A N 1
ATOM 618 C CA . ALA A 1 84 ? -23.946 7.481 29.192 1.00 91.00 84 ALA A CA 1
ATOM 619 C C . ALA A 1 84 ? -24.571 8.216 30.389 1.00 91.00 84 ALA A C 1
ATOM 621 O O . ALA A 1 84 ? -25.787 8.188 30.574 1.00 91.00 84 ALA A O 1
ATOM 622 N N . ARG A 1 85 ? -23.742 8.941 31.148 1.00 91.62 85 ARG A N 1
ATOM 623 C CA . ARG A 1 85 ? -24.162 9.732 32.308 1.00 91.62 85 ARG A CA 1
ATOM 624 C C . ARG A 1 85 ? -25.123 10.858 31.927 1.00 91.62 85 ARG A C 1
ATOM 626 O O . ARG A 1 85 ? -26.121 11.041 32.612 1.00 91.62 85 ARG A O 1
ATOM 633 N N . ILE A 1 86 ? -24.839 11.597 30.855 1.00 90.19 86 ILE A N 1
ATOM 634 C CA . ILE A 1 86 ? -25.661 12.748 30.440 1.00 90.19 86 ILE A CA 1
ATOM 635 C C . ILE A 1 86 ? -26.954 12.298 29.752 1.00 90.19 86 ILE A C 1
ATOM 637 O O . ILE A 1 86 ? -27.999 12.897 29.973 1.00 90.19 86 ILE A O 1
ATOM 641 N N . ALA A 1 87 ? -26.906 11.215 28.975 1.00 89.69 87 ALA A N 1
ATOM 642 C CA . ALA A 1 87 ? -28.086 10.637 28.334 1.00 89.69 87 ALA A CA 1
ATOM 643 C C . ALA A 1 87 ? -28.941 9.766 29.278 1.00 89.69 87 ALA A C 1
ATOM 645 O O . ALA A 1 87 ? -29.954 9.222 28.847 1.00 89.69 87 ALA A O 1
ATOM 646 N N . GLY A 1 88 ? -28.528 9.576 30.539 1.00 90.94 88 GLY A N 1
ATOM 647 C CA . GLY A 1 88 ? -29.279 8.799 31.531 1.00 90.94 88 GLY A CA 1
ATOM 648 C C . GLY A 1 88 ? -29.402 7.304 31.209 1.00 90.94 88 GLY A C 1
ATOM 649 O O . GLY A 1 88 ? -30.371 6.666 31.615 1.00 90.94 88 GLY A O 1
ATOM 650 N N . VAL A 1 89 ? -28.445 6.728 30.473 1.00 91.88 89 VAL A N 1
ATOM 651 C CA . VAL A 1 89 ? -28.472 5.319 30.041 1.00 91.88 89 VAL A CA 1
ATOM 652 C C . VAL A 1 89 ? -27.202 4.567 30.424 1.00 91.88 89 VAL A C 1
ATOM 654 O O . VAL A 1 89 ? -26.157 5.151 30.688 1.00 91.88 89 VAL A O 1
ATOM 657 N N . GLY A 1 90 ? -27.256 3.234 30.392 1.00 91.19 90 GLY A N 1
ATOM 658 C CA . GLY A 1 90 ? -26.061 2.402 30.540 1.00 91.19 90 GLY A CA 1
ATOM 659 C C . GLY A 1 90 ? -25.084 2.542 29.363 1.00 91.19 90 GLY A C 1
ATOM 660 O O . GLY A 1 90 ? -25.482 2.726 28.209 1.00 91.19 90 GLY A O 1
ATOM 661 N N . THR A 1 91 ? -23.788 2.358 29.628 1.00 88.00 91 THR A N 1
ATOM 662 C CA . THR A 1 91 ? -22.710 2.365 28.615 1.00 88.00 91 THR A CA 1
ATOM 663 C C . THR A 1 91 ? -22.935 1.350 27.490 1.00 88.00 91 THR A C 1
ATOM 665 O O . THR A 1 91 ? -22.620 1.620 26.329 1.00 88.00 91 THR A O 1
ATOM 668 N N . THR A 1 92 ? -23.545 0.204 27.801 1.00 86.44 92 THR A N 1
ATOM 669 C CA . THR A 1 92 ? -23.945 -0.815 26.819 1.00 86.44 92 THR A CA 1
ATOM 670 C C . THR A 1 92 ? -24.955 -0.275 25.808 1.00 86.44 92 THR A C 1
ATOM 672 O O . THR A 1 92 ? -24.834 -0.555 24.615 1.00 86.44 92 THR A O 1
ATOM 675 N N . THR A 1 93 ? -25.917 0.533 26.256 1.00 87.56 93 THR A N 1
ATOM 676 C CA . THR A 1 93 ? -26.923 1.158 25.388 1.00 87.56 93 THR A CA 1
ATOM 677 C C . THR A 1 93 ? -26.269 2.175 24.459 1.00 87.56 93 THR A C 1
ATOM 679 O O . THR A 1 93 ? -26.493 2.122 23.251 1.00 87.56 93 THR A O 1
ATOM 682 N N . VAL A 1 94 ? -25.367 3.016 24.978 1.00 87.62 94 VAL A N 1
ATOM 683 C CA . VAL A 1 94 ? -24.586 3.960 24.156 1.00 87.62 94 VAL A CA 1
ATOM 684 C C . VAL A 1 94 ? -23.736 3.221 23.118 1.00 87.62 94 VAL A C 1
ATOM 686 O O . VAL A 1 94 ? -23.736 3.589 21.944 1.00 87.62 94 VAL A O 1
ATOM 689 N N . SER A 1 95 ? -23.069 2.124 23.501 1.00 83.62 95 SER A N 1
ATOM 690 C CA . SER A 1 95 ? -22.304 1.299 22.553 1.00 83.62 95 SER A CA 1
ATOM 691 C C . SER A 1 95 ? -23.180 0.702 21.447 1.00 83.62 95 SER A C 1
ATOM 693 O O . SER A 1 95 ? -22.688 0.553 20.330 1.00 83.62 95 SER A O 1
ATOM 695 N N . ARG A 1 96 ? -24.439 0.343 21.729 1.00 85.75 96 ARG A N 1
ATOM 696 C CA . ARG A 1 96 ? -25.375 -0.165 20.711 1.00 85.75 96 ARG A CA 1
ATOM 697 C C . ARG A 1 96 ? -25.811 0.935 19.752 1.00 85.75 96 ARG A C 1
ATOM 699 O O . ARG A 1 96 ? -25.813 0.700 18.549 1.00 85.75 96 ARG A O 1
ATOM 706 N N . VAL A 1 97 ? -26.089 2.137 20.260 1.00 86.50 97 VAL A N 1
ATOM 707 C CA . VAL A 1 97 ? -26.408 3.311 19.427 1.00 86.50 97 VAL A CA 1
ATOM 708 C C . VAL A 1 97 ? -25.250 3.659 18.482 1.00 86.50 97 VAL A C 1
ATOM 710 O O . VAL A 1 97 ? -25.486 3.966 17.315 1.00 86.50 97 VAL A O 1
ATOM 713 N N . ILE A 1 98 ? -24.000 3.555 18.953 1.00 82.38 98 ILE A N 1
ATOM 714 C CA . ILE A 1 98 ? -22.791 3.773 18.134 1.00 82.38 98 ILE A CA 1
ATOM 715 C C . ILE A 1 98 ? -22.650 2.734 17.007 1.00 82.38 98 ILE A C 1
ATOM 717 O O . ILE A 1 98 ? -22.127 3.064 15.945 1.00 82.38 98 ILE A O 1
ATOM 721 N N . ASN A 1 99 ? -23.106 1.498 17.231 1.00 74.56 99 ASN A N 1
ATOM 722 C CA . ASN A 1 99 ? -22.928 0.356 16.327 1.00 74.56 99 ASN A CA 1
ATOM 723 C C . ASN A 1 99 ? -24.164 0.058 15.454 1.00 74.56 99 ASN A C 1
ATOM 725 O O . ASN A 1 99 ? -24.347 -1.079 15.038 1.00 74.56 99 ASN A O 1
ATOM 729 N N . GLY A 1 100 ? -25.025 1.047 15.198 1.00 71.50 100 GLY A N 1
ATOM 730 C CA . GLY A 1 100 ? -26.165 0.911 14.277 1.00 71.50 100 GLY A CA 1
ATOM 731 C C . GLY A 1 100 ? -27.538 0.924 14.950 1.00 71.50 100 GLY A C 1
ATOM 732 O O . GLY A 1 100 ? -28.509 1.323 14.322 1.00 71.50 100 GLY A O 1
ATOM 733 N N . GLY A 1 101 ? -27.618 0.632 16.252 1.00 77.12 101 GLY A N 1
ATOM 734 C CA . GLY A 1 101 ? -28.847 0.806 17.033 1.00 77.12 101 GLY A CA 1
ATOM 735 C C . GLY A 1 101 ? -29.899 -0.296 16.879 1.00 77.12 101 GLY A C 1
ATOM 736 O O . GLY A 1 101 ? -30.985 -0.146 17.436 1.00 77.12 101 GLY A O 1
ATOM 737 N N . ASP A 1 102 ? -29.587 -1.411 16.213 1.00 71.00 102 ASP A N 1
ATOM 738 C CA . ASP A 1 102 ? -30.463 -2.584 16.160 1.00 71.00 102 ASP A CA 1
ATOM 739 C C . ASP A 1 102 ? -30.758 -3.044 17.598 1.00 71.00 102 ASP A C 1
ATOM 741 O O . ASP A 1 102 ? -29.852 -3.471 18.320 1.00 71.00 102 ASP A O 1
ATOM 745 N N . ARG A 1 103 ? -32.020 -2.941 18.042 1.00 77.25 103 ARG A N 1
ATOM 746 C CA . ARG A 1 103 ? -32.506 -3.171 19.430 1.00 77.25 103 ARG A CA 1
ATOM 747 C C . ARG A 1 103 ? -32.416 -1.983 20.400 1.00 77.25 103 ARG A C 1
ATOM 749 O O . ARG A 1 103 ? -32.390 -2.193 21.615 1.00 77.25 103 ARG A O 1
ATOM 756 N N . VAL A 1 104 ? -32.395 -0.749 19.906 1.00 85.81 104 VAL A N 1
ATOM 757 C CA . VAL A 1 104 ? -32.618 0.458 20.720 1.00 85.81 104 VAL A CA 1
ATOM 758 C C . VAL A 1 104 ? -33.876 1.163 20.218 1.00 85.81 104 VAL A C 1
ATOM 760 O O . VAL A 1 104 ? -34.054 1.316 19.014 1.00 85.81 104 VAL A O 1
ATOM 763 N N . ALA A 1 105 ? -34.756 1.582 21.132 1.00 88.50 105 ALA A N 1
ATOM 764 C CA . ALA A 1 105 ? -35.964 2.317 20.767 1.00 88.50 105 ALA A CA 1
ATOM 765 C C . ALA A 1 105 ? -35.608 3.592 19.965 1.00 88.50 105 ALA A C 1
ATOM 767 O O . ALA A 1 105 ? -34.631 4.261 20.322 1.00 88.50 105 ALA A O 1
ATOM 768 N N . PRO A 1 106 ? -36.379 3.967 18.925 1.00 86.75 106 PRO A N 1
ATOM 769 C CA . PRO A 1 106 ? -36.051 5.103 18.054 1.00 86.75 106 PRO A CA 1
ATOM 770 C C . PRO A 1 106 ? -35.852 6.424 18.811 1.00 86.75 106 PRO A C 1
ATOM 772 O O . PRO A 1 106 ? -34.933 7.194 18.518 1.00 86.75 106 PRO A O 1
ATOM 775 N N . GLU A 1 107 ? -36.671 6.661 19.835 1.00 88.50 107 GLU A N 1
ATOM 776 C CA . GLU A 1 107 ? -36.589 7.838 20.705 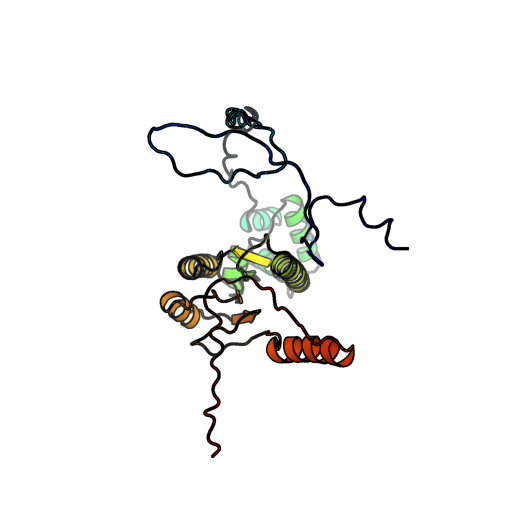1.00 88.50 107 GLU A CA 1
ATOM 777 C C . GLU A 1 107 ? -35.260 7.884 21.466 1.00 88.50 107 GLU A C 1
ATOM 779 O O . GLU A 1 107 ? -34.562 8.899 21.461 1.00 88.50 107 GLU A O 1
ATOM 784 N N . MET A 1 108 ? -34.853 6.749 22.042 1.00 88.69 108 MET A N 1
ATOM 785 C CA . MET A 1 108 ? -33.598 6.613 22.780 1.00 88.69 108 MET A CA 1
ATOM 786 C C . MET A 1 108 ? -32.380 6.773 21.865 1.00 88.69 108 MET A C 1
ATOM 788 O O . MET A 1 108 ? -31.393 7.415 22.222 1.00 88.69 108 MET A O 1
ATOM 792 N N . LEU A 1 109 ? -32.459 6.220 20.656 1.00 88.38 109 LEU A N 1
ATOM 793 C CA . LEU A 1 109 ? -31.419 6.339 19.638 1.00 88.38 109 LEU A CA 1
ATOM 794 C C . LEU A 1 109 ? -31.210 7.814 19.253 1.00 88.38 109 LEU A C 1
ATOM 796 O O . LEU A 1 109 ? -30.074 8.295 19.202 1.00 88.38 109 LEU A O 1
ATOM 800 N N . THR A 1 110 ? -32.307 8.549 19.065 1.00 89.56 110 THR A N 1
ATOM 801 C CA . THR A 1 110 ? -32.294 9.986 18.752 1.00 89.56 110 THR A CA 1
ATOM 802 C C . THR A 1 110 ? -31.743 10.810 19.916 1.00 89.56 110 THR A C 1
ATOM 804 O O . THR A 1 110 ? -30.881 11.669 19.710 1.00 89.56 110 THR A O 1
ATOM 807 N N . HIS A 1 111 ? -32.175 10.513 21.144 1.00 91.94 111 HIS A N 1
ATOM 808 C CA . HIS A 1 111 ? -31.717 11.197 22.352 1.00 91.94 111 HIS A CA 1
ATOM 809 C C . HIS A 1 111 ? -30.204 11.039 22.565 1.00 91.94 111 HIS A C 1
ATOM 811 O O . HIS A 1 111 ? -29.485 12.032 22.686 1.00 91.94 111 HIS A O 1
ATOM 817 N N . VAL A 1 112 ? -29.691 9.806 22.514 1.00 90.38 112 VAL A N 1
ATOM 818 C CA . VAL A 1 112 ? -28.258 9.532 22.705 1.00 90.38 112 VAL A CA 1
ATOM 819 C C . VAL A 1 112 ? -27.417 10.190 21.606 1.00 90.38 112 VAL A C 1
ATOM 821 O O . VAL A 1 112 ? -26.385 10.789 21.908 1.00 90.38 112 VAL A O 1
ATOM 824 N N . ARG A 1 113 ? -27.858 10.161 20.338 1.00 88.94 113 ARG A N 1
ATOM 825 C CA . ARG A 1 113 ? -27.154 10.855 19.240 1.00 88.94 113 ARG A CA 1
ATOM 826 C C . ARG A 1 113 ? -27.094 12.370 19.445 1.00 88.94 113 ARG A C 1
ATOM 828 O O . ARG A 1 113 ? -26.068 12.975 19.133 1.00 88.94 113 ARG A O 1
ATOM 835 N N . LYS A 1 114 ? -28.159 12.975 19.981 1.00 91.12 114 LYS A N 1
ATOM 836 C CA . LYS A 1 114 ? -28.188 14.404 20.321 1.00 91.12 114 LYS A CA 1
ATOM 837 C C . LYS A 1 114 ? -27.146 14.732 21.393 1.00 91.12 114 LYS A C 1
ATOM 839 O O . LYS A 1 114 ? -26.309 15.600 21.162 1.00 91.12 114 LYS A O 1
ATOM 844 N N . VAL A 1 115 ? -27.116 13.965 22.483 1.00 91.56 115 VAL A N 1
ATOM 845 C CA . VAL A 1 115 ? -26.136 14.130 23.573 1.00 91.56 115 VAL A CA 1
ATOM 846 C C . VAL A 1 115 ? -24.697 13.950 23.074 1.00 91.56 115 VAL A C 1
ATOM 848 O O . VAL A 1 115 ? -23.818 14.741 23.408 1.00 91.56 115 VAL A O 1
ATOM 851 N N . MET A 1 116 ? -24.441 12.951 22.222 1.00 89.38 116 MET A N 1
ATOM 852 C CA . MET A 1 116 ? -23.118 12.752 21.612 1.00 89.38 116 MET A CA 1
ATOM 853 C C . MET A 1 116 ? -22.674 13.965 20.787 1.00 89.38 116 MET A C 1
ATOM 855 O O . MET A 1 116 ? -21.507 14.352 20.853 1.00 89.38 116 MET A O 1
ATOM 859 N N . LYS A 1 117 ? -23.598 14.567 20.028 1.00 87.44 117 LYS A N 1
ATOM 860 C CA . LYS A 1 117 ? -23.331 15.761 19.218 1.00 87.44 117 LYS A CA 1
ATOM 861 C C . LYS A 1 117 ? -23.061 16.985 20.093 1.00 87.44 117 LYS A C 1
ATOM 863 O O . LYS A 1 117 ? -22.102 17.699 19.824 1.00 87.44 117 LYS A O 1
ATOM 868 N N . GLU A 1 118 ? -23.863 17.198 21.133 1.00 88.44 118 GLU A N 1
ATOM 869 C CA . GLU A 1 118 ? -23.708 18.313 22.081 1.00 88.44 118 GLU A CA 1
ATOM 870 C C . GLU A 1 118 ? -22.384 18.241 22.846 1.00 88.44 118 GLU A C 1
ATOM 872 O O . GLU A 1 118 ? -21.725 19.259 23.039 1.00 88.44 118 GLU A O 1
ATOM 877 N N . LEU A 1 119 ? -21.950 17.035 23.214 1.00 88.00 119 LEU A N 1
ATOM 878 C CA . LEU A 1 119 ? -20.660 16.822 23.869 1.00 88.00 119 LEU A CA 1
ATOM 879 C C . LEU A 1 119 ? -19.471 16.873 22.905 1.00 88.00 119 LEU A C 1
ATOM 881 O O . LEU A 1 119 ? -18.334 16.946 23.358 1.00 88.00 119 LEU A O 1
ATOM 885 N N . GLY A 1 120 ? -19.688 16.781 21.592 1.00 82.50 120 GLY A N 1
ATOM 886 C CA . GLY A 1 120 ? -18.599 16.568 20.635 1.00 82.50 120 GLY A CA 1
ATOM 887 C C . GLY A 1 120 ? -17.917 15.203 20.806 1.00 82.50 120 GLY A C 1
ATOM 888 O O . GLY A 1 120 ? -16.740 15.041 20.477 1.00 82.50 120 GLY A O 1
ATOM 889 N N . TYR A 1 121 ? -18.636 14.209 21.338 1.00 83.38 121 TYR A N 1
ATOM 890 C CA . TYR A 1 121 ? -18.114 12.857 21.503 1.00 83.38 121 TYR A CA 1
ATOM 891 C C . TYR A 1 121 ? -17.901 12.199 20.135 1.00 83.38 121 TYR A C 1
ATOM 893 O O . TYR A 1 121 ? -18.850 11.936 19.394 1.00 83.38 121 TYR A O 1
ATOM 901 N N . GLN A 1 122 ? -16.649 11.863 19.829 1.00 75.94 122 GLN A N 1
ATOM 902 C CA . GLN A 1 122 ? -16.296 11.014 18.696 1.00 75.94 122 GLN A CA 1
ATOM 903 C C . GLN A 1 122 ? -15.908 9.627 19.211 1.00 75.94 122 GLN A C 1
ATOM 905 O O . GLN A 1 122 ? -14.992 9.525 20.034 1.00 75.94 122 GLN A O 1
ATOM 910 N N . PRO A 1 123 ? -16.551 8.544 18.740 1.00 69.81 123 PRO A N 1
ATOM 911 C CA . PRO A 1 123 ? -16.199 7.216 19.204 1.00 69.81 123 PRO A CA 1
ATOM 912 C C . PRO A 1 123 ? -14.766 6.885 18.786 1.00 69.81 123 PRO A C 1
ATOM 914 O O . PRO A 1 123 ? -14.410 6.970 17.609 1.00 69.81 123 PRO A O 1
ATOM 917 N N . ASN A 1 124 ? -13.951 6.507 19.767 1.00 66.56 124 ASN A N 1
ATOM 918 C CA . ASN A 1 124 ? -12.535 6.235 19.572 1.00 66.56 124 ASN A CA 1
ATOM 919 C C . ASN A 1 124 ? -12.350 5.043 18.619 1.00 66.56 124 ASN A C 1
ATOM 921 O O . ASN A 1 124 ? -12.721 3.916 18.954 1.00 66.56 124 ASN A O 1
ATOM 925 N N . GLN A 1 125 ? -11.755 5.286 17.449 1.00 62.81 125 GLN A N 1
ATOM 926 C CA . GLN A 1 125 ? -11.478 4.234 16.472 1.00 62.81 125 GLN A CA 1
ATOM 927 C C . GLN A 1 125 ? -10.594 3.120 17.053 1.00 62.81 125 GLN A C 1
ATOM 929 O O . GLN A 1 125 ? -10.848 1.958 16.763 1.00 62.81 125 GLN A O 1
ATOM 934 N N . ALA A 1 126 ? -9.657 3.424 17.961 1.00 56.78 126 ALA A N 1
ATOM 935 C CA . ALA A 1 126 ? -8.830 2.406 18.619 1.00 56.78 126 ALA A CA 1
ATOM 936 C C . ALA A 1 126 ? -9.655 1.463 19.518 1.00 56.78 126 ALA A C 1
ATOM 938 O O . ALA A 1 126 ? -9.422 0.256 19.536 1.00 56.78 126 ALA A O 1
ATOM 939 N N . ALA A 1 127 ? -10.664 1.991 20.223 1.00 55.66 127 ALA A N 1
ATOM 940 C CA . ALA A 1 127 ? -11.589 1.181 21.022 1.00 55.66 127 ALA A CA 1
ATOM 941 C C . ALA A 1 127 ? -12.546 0.364 20.135 1.00 55.66 127 ALA A C 1
ATOM 943 O O . ALA A 1 127 ? -12.931 -0.749 20.494 1.00 55.66 127 ALA A O 1
ATOM 944 N N . ARG A 1 128 ? -12.902 0.899 18.958 1.00 60.81 128 ARG A N 1
ATOM 945 C CA . ARG A 1 128 ? -13.695 0.195 17.942 1.00 60.81 128 ARG A CA 1
ATOM 946 C C . ARG A 1 128 ? -12.911 -0.964 17.322 1.00 60.81 128 ARG A C 1
ATOM 948 O O . ARG A 1 128 ? -13.428 -2.075 17.303 1.00 60.81 128 ARG A O 1
ATOM 955 N N . ALA A 1 129 ? -11.655 -0.736 16.940 1.00 57.75 129 ALA A N 1
ATOM 956 C CA . ALA A 1 129 ? -10.756 -1.751 16.393 1.00 57.75 129 ALA A CA 1
ATOM 957 C C . ALA A 1 129 ? -10.475 -2.889 17.384 1.00 57.75 129 ALA A C 1
ATOM 959 O O . ALA A 1 129 ? -10.369 -4.049 16.991 1.00 57.75 129 ALA A O 1
ATOM 960 N N . LEU A 1 130 ? -10.426 -2.586 18.689 1.00 57.81 130 LEU A N 1
ATOM 961 C CA . LEU A 1 130 ? -10.309 -3.606 19.735 1.00 57.81 130 LEU A CA 1
ATOM 962 C C . LEU A 1 130 ? -11.520 -4.556 19.777 1.00 57.81 130 LEU A C 1
ATOM 964 O O . LEU A 1 130 ? -11.373 -5.711 20.163 1.00 57.81 130 LEU A O 1
ATOM 968 N N . LYS A 1 131 ? -12.708 -4.067 19.394 1.00 57.03 131 LYS A N 1
ATOM 969 C CA . LYS A 1 131 ? -13.979 -4.804 19.447 1.00 57.03 131 LYS A CA 1
ATOM 970 C C . LYS A 1 131 ? -14.358 -5.451 18.108 1.00 57.03 131 LYS A C 1
ATOM 972 O O . LYS A 1 131 ? -15.000 -6.494 18.126 1.00 57.03 131 LYS A O 1
ATOM 977 N N . SER A 1 132 ? -13.987 -4.852 16.970 1.00 61.25 132 SER A N 1
ATOM 978 C CA . SER A 1 132 ? -14.282 -5.367 15.618 1.00 61.25 132 SER A CA 1
ATOM 979 C C . SER A 1 132 ? -13.142 -6.175 14.985 1.00 61.25 132 SER A C 1
ATOM 981 O O . SER A 1 132 ? -13.328 -6.709 13.895 1.00 61.25 132 SER A O 1
ATOM 983 N N . ALA A 1 133 ? -11.967 -6.238 15.626 1.00 65.25 133 ALA A N 1
ATOM 984 C CA . ALA A 1 133 ? -10.729 -6.805 15.077 1.00 65.25 133 ALA A CA 1
ATOM 985 C C . ALA A 1 133 ? -10.242 -6.166 13.755 1.00 65.25 133 ALA A C 1
ATOM 987 O O . ALA A 1 133 ? -9.307 -6.686 13.152 1.00 65.25 133 ALA A O 1
ATOM 988 N N . ARG A 1 134 ? -10.836 -5.041 13.323 1.00 75.62 134 ARG A N 1
ATOM 989 C CA . ARG A 1 134 ? -10.467 -4.290 12.111 1.00 75.62 134 ARG A CA 1
ATOM 990 C C . ARG A 1 134 ? -10.177 -2.832 12.430 1.00 75.62 134 ARG A C 1
ATOM 992 O O . ARG A 1 134 ? -10.956 -2.191 13.140 1.00 75.62 134 ARG A O 1
ATOM 999 N N . SER A 1 135 ? -9.068 -2.311 11.918 1.00 85.19 135 SER A N 1
ATOM 10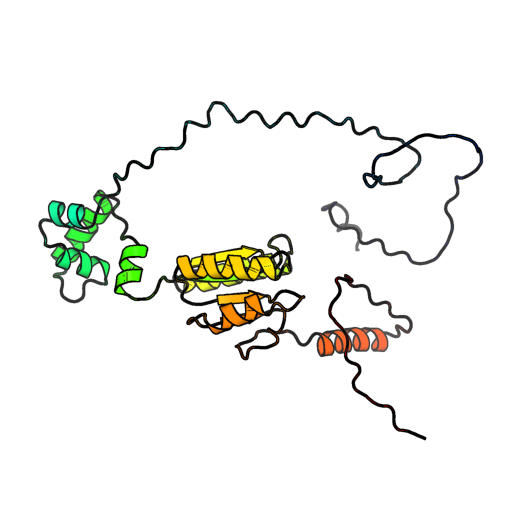00 C CA . SER A 1 135 ? -8.673 -0.906 12.089 1.00 85.19 135 SER A CA 1
ATOM 1001 C C . SER A 1 135 ? -9.230 0.021 11.010 1.00 85.19 135 SER A C 1
ATOM 1003 O O . SER A 1 135 ? -9.090 1.237 11.139 1.00 85.19 135 SER A O 1
ATOM 1005 N N . ASN A 1 136 ? -9.823 -0.534 9.949 1.00 91.44 136 ASN A N 1
ATOM 1006 C CA . ASN A 1 136 ? -10.146 0.161 8.707 1.00 91.44 136 ASN A CA 1
ATOM 1007 C C . ASN A 1 136 ? -8.954 0.983 8.192 1.00 91.44 136 ASN A C 1
ATOM 1009 O O . ASN A 1 136 ? -9.094 2.125 7.762 1.00 91.44 136 ASN A O 1
ATOM 1013 N N . THR A 1 137 ? -7.747 0.422 8.281 1.00 94.75 137 THR A N 1
ATOM 1014 C CA . THR A 1 137 ? -6.516 1.105 7.872 1.00 94.75 137 THR A CA 1
ATOM 1015 C C . THR A 1 137 ? -5.701 0.230 6.931 1.00 94.75 137 THR A C 1
ATOM 1017 O O . THR A 1 137 ? -5.429 -0.928 7.233 1.00 94.75 137 THR A O 1
ATOM 1020 N N . ILE A 1 138 ? -5.274 0.784 5.800 1.00 97.06 138 ILE A N 1
ATOM 1021 C CA . ILE A 1 138 ? -4.402 0.129 4.822 1.00 97.06 138 ILE A CA 1
ATOM 1022 C C . ILE A 1 138 ? -3.014 0.767 4.902 1.00 97.06 138 ILE A C 1
ATOM 1024 O O . ILE A 1 138 ? -2.872 1.990 4.928 1.00 97.06 138 ILE A O 1
ATOM 1028 N N . GLY A 1 139 ? -1.973 -0.059 4.939 1.00 97.31 139 GLY A N 1
ATOM 1029 C CA . GLY A 1 139 ? -0.599 0.407 4.776 1.00 97.31 139 GLY A CA 1
ATOM 1030 C C . GLY A 1 139 ? -0.244 0.562 3.301 1.00 97.31 139 GLY A C 1
ATOM 1031 O O . GLY A 1 139 ? -0.555 -0.322 2.503 1.00 97.31 139 GLY A O 1
ATOM 1032 N N . LEU A 1 140 ? 0.435 1.650 2.943 1.00 97.81 140 LEU A N 1
ATOM 1033 C CA . LEU A 1 140 ? 0.984 1.877 1.608 1.00 97.81 140 LEU A CA 1
ATOM 1034 C C . LEU A 1 140 ? 2.473 2.222 1.716 1.00 97.81 140 LEU A C 1
ATOM 1036 O O . LEU A 1 140 ? 2.831 3.263 2.261 1.00 97.81 140 LEU A O 1
ATOM 1040 N N . ILE A 1 141 ? 3.338 1.361 1.179 1.00 95.94 141 ILE A N 1
ATOM 1041 C CA . ILE A 1 141 ? 4.787 1.595 1.113 1.00 95.94 141 ILE A CA 1
ATOM 1042 C C . ILE A 1 141 ? 5.186 1.854 -0.340 1.00 95.94 141 ILE A C 1
ATOM 1044 O O . ILE A 1 141 ? 5.023 0.983 -1.196 1.00 95.94 141 ILE A O 1
ATOM 1048 N N . ILE A 1 142 ? 5.748 3.034 -0.610 1.00 95.38 142 ILE A N 1
ATOM 1049 C CA . ILE A 1 142 ? 6.240 3.442 -1.938 1.00 95.38 142 ILE A CA 1
ATOM 1050 C C . ILE A 1 142 ? 7.717 3.859 -1.882 1.00 95.38 142 ILE A C 1
ATOM 1052 O O . ILE A 1 142 ? 8.242 4.096 -0.793 1.00 95.38 142 ILE A O 1
ATOM 1056 N N . PRO A 1 143 ? 8.426 3.983 -3.016 1.00 92.69 143 PRO A N 1
ATOM 1057 C CA . PRO A 1 143 ? 9.805 4.464 -3.021 1.00 92.69 143 PRO A CA 1
ATOM 1058 C C . PRO A 1 143 ? 9.891 5.948 -2.663 1.00 92.69 143 PRO A C 1
ATOM 1060 O O . PRO A 1 143 ? 10.598 6.319 -1.730 1.00 92.69 143 PRO A O 1
ATOM 1063 N N . SER A 1 144 ? 9.132 6.805 -3.345 1.00 91.81 144 SER A N 1
ATOM 1064 C CA . SER A 1 144 ? 9.124 8.243 -3.078 1.00 91.81 144 SER A CA 1
ATOM 1065 C C . SER A 1 144 ? 7.778 8.867 -3.412 1.00 91.81 144 SER A C 1
ATOM 1067 O O . SER A 1 144 ? 7.210 8.575 -4.457 1.00 91.81 144 SER A O 1
ATOM 1069 N N . ILE A 1 145 ? 7.309 9.782 -2.563 1.00 94.44 145 ILE A N 1
ATOM 1070 C CA . ILE A 1 145 ? 6.127 10.611 -2.837 1.00 94.44 145 ILE A CA 1
ATOM 1071 C C . ILE A 1 145 ? 6.427 11.770 -3.800 1.00 94.44 145 ILE A C 1
ATOM 1073 O O . ILE A 1 145 ? 5.515 12.412 -4.305 1.00 94.44 145 ILE A O 1
ATOM 1077 N N . THR A 1 146 ? 7.707 12.059 -4.058 1.00 93.62 146 THR A N 1
ATOM 1078 C CA . THR A 1 146 ? 8.115 13.105 -5.009 1.00 93.62 146 THR A CA 1
ATOM 1079 C C . THR A 1 146 ? 8.062 12.633 -6.458 1.00 93.62 146 THR A C 1
ATOM 1081 O O . THR A 1 146 ? 8.096 13.457 -7.367 1.00 93.62 146 THR A O 1
ATOM 1084 N N . ASP A 1 147 ? 8.028 11.320 -6.679 1.00 91.31 147 ASP A N 1
ATOM 1085 C CA . ASP A 1 147 ? 7.854 10.740 -8.003 1.00 91.31 147 ASP A CA 1
ATOM 1086 C C . ASP A 1 147 ? 6.379 10.889 -8.421 1.00 91.31 147 ASP A C 1
ATOM 1088 O O . ASP A 1 147 ? 5.498 10.371 -7.722 1.00 91.31 147 ASP A O 1
ATOM 1092 N N . PRO A 1 148 ? 6.080 11.567 -9.547 1.00 93.06 148 PRO A N 1
ATOM 1093 C CA . PRO A 1 148 ? 4.709 11.761 -10.007 1.00 93.06 148 PRO A CA 1
ATOM 1094 C C . PRO A 1 148 ? 3.925 10.459 -10.190 1.00 93.06 148 PRO A C 1
ATOM 1096 O O . PRO A 1 148 ? 2.725 10.446 -9.926 1.00 93.06 148 PRO A O 1
ATOM 1099 N N . PHE A 1 149 ? 4.573 9.364 -10.601 1.00 92.06 149 PHE A N 1
ATOM 1100 C CA . PHE A 1 149 ? 3.908 8.073 -10.775 1.00 92.06 149 PHE A CA 1
ATOM 1101 C C . PHE A 1 149 ? 3.361 7.547 -9.442 1.00 92.06 149 PHE A C 1
ATOM 1103 O O . PHE A 1 149 ? 2.173 7.228 -9.334 1.00 92.06 149 PHE A O 1
ATOM 1110 N N . PHE A 1 150 ? 4.196 7.520 -8.399 1.00 94.88 150 PHE A N 1
ATOM 1111 C CA . PHE A 1 150 ? 3.777 7.040 -7.081 1.00 94.88 150 PHE A CA 1
ATOM 1112 C C . PHE A 1 150 ? 2.856 8.028 -6.361 1.00 94.88 150 PHE A C 1
ATOM 1114 O O . PHE A 1 150 ? 1.965 7.591 -5.635 1.00 94.88 150 PHE A O 1
ATOM 1121 N N . ALA A 1 151 ? 3.011 9.336 -6.585 1.00 95.56 151 ALA A N 1
ATOM 1122 C CA . ALA A 1 151 ? 2.091 10.344 -6.062 1.00 95.56 151 ALA A CA 1
ATOM 1123 C C . ALA A 1 151 ? 0.679 10.185 -6.641 1.00 95.56 151 ALA A C 1
ATOM 1125 O O . ALA A 1 151 ? -0.299 10.170 -5.891 1.00 95.56 151 ALA A O 1
ATOM 1126 N N . SER A 1 152 ? 0.566 10.000 -7.961 1.00 96.38 152 SER A N 1
ATOM 1127 C CA . SER A 1 152 ? -0.716 9.721 -8.611 1.00 96.38 152 SER A CA 1
ATOM 1128 C C . SER A 1 152 ? -1.326 8.411 -8.115 1.00 96.38 152 SER A C 1
ATOM 1130 O O . SER A 1 152 ? -2.512 8.385 -7.790 1.00 96.38 152 SER A O 1
ATOM 1132 N N . PHE A 1 153 ? -0.525 7.348 -7.983 1.00 95.75 153 PHE A N 1
ATOM 1133 C CA . PHE A 1 153 ? -1.004 6.084 -7.422 1.00 95.75 153 PHE A CA 1
ATOM 1134 C C . PHE A 1 153 ? -1.521 6.253 -5.988 1.00 95.75 153 PHE A C 1
ATOM 1136 O O . PHE A 1 153 ? -2.627 5.814 -5.686 1.00 95.75 153 PHE A O 1
ATOM 1143 N N . ALA A 1 154 ? -0.757 6.915 -5.114 1.00 96.81 154 ALA A N 1
ATOM 1144 C CA . ALA A 1 154 ? -1.147 7.143 -3.725 1.00 96.81 154 ALA A CA 1
ATOM 1145 C C . ALA A 1 154 ? -2.445 7.958 -3.624 1.00 96.81 154 ALA A C 1
ATOM 1147 O O . ALA A 1 154 ? -3.303 7.622 -2.814 1.00 96.81 154 ALA A O 1
ATOM 1148 N N . SER A 1 155 ? -2.619 8.973 -4.477 1.00 97.50 155 SER A N 1
ATOM 1149 C CA . SER A 1 155 ? -3.853 9.762 -4.539 1.00 97.50 155 SER A CA 1
ATOM 1150 C C . SER A 1 155 ? -5.067 8.913 -4.923 1.00 97.50 155 SER A C 1
ATOM 1152 O O . SER A 1 155 ? -6.118 9.040 -4.301 1.00 97.50 155 SER A O 1
ATOM 1154 N N . ILE A 1 156 ? -4.936 8.048 -5.933 1.00 96.88 156 ILE A N 1
ATOM 1155 C CA . ILE A 1 156 ? -6.034 7.176 -6.381 1.00 96.88 156 ILE A CA 1
ATOM 1156 C C . ILE A 1 156 ? -6.332 6.110 -5.324 1.00 96.88 156 ILE A C 1
ATOM 1158 O O . ILE A 1 156 ? -7.492 5.886 -4.986 1.00 96.88 156 ILE A O 1
ATOM 1162 N N . ALA A 1 157 ? -5.293 5.483 -4.769 1.00 96.00 157 ALA A N 1
ATOM 1163 C CA . ALA A 1 157 ? -5.439 4.494 -3.709 1.00 96.00 157 ALA A CA 1
ATOM 1164 C C . ALA A 1 157 ? -6.156 5.090 -2.490 1.00 96.00 157 ALA A C 1
ATOM 1166 O O . ALA A 1 157 ? -7.048 4.453 -1.937 1.00 96.00 157 ALA A O 1
ATOM 1167 N N . GLU A 1 158 ? -5.802 6.317 -2.095 1.00 97.25 158 GLU A N 1
ATOM 1168 C CA . GLU A 1 158 ? -6.438 7.021 -0.980 1.00 97.25 158 GLU A CA 1
ATOM 1169 C C . GLU A 1 158 ? -7.908 7.315 -1.261 1.00 97.25 158 GLU A C 1
ATOM 1171 O O . GLU A 1 158 ? -8.748 7.019 -0.412 1.00 97.25 158 GLU A O 1
ATOM 1176 N N . GLN A 1 159 ? -8.233 7.801 -2.459 1.00 97.38 159 GLN A N 1
ATOM 1177 C CA . GLN A 1 159 ? -9.617 8.034 -2.853 1.00 97.38 159 GLN A CA 1
ATOM 1178 C C . GLN A 1 159 ? -10.448 6.741 -2.787 1.00 97.38 159 GLN A C 1
ATOM 1180 O O . GLN A 1 159 ? -11.500 6.721 -2.149 1.00 97.38 159 GLN A O 1
ATOM 1185 N N . MET A 1 160 ? -9.956 5.650 -3.384 1.00 96.12 160 MET A N 1
ATOM 1186 C CA . MET A 1 160 ? -10.655 4.358 -3.389 1.00 96.12 160 MET A CA 1
ATOM 1187 C C . MET A 1 160 ? -10.797 3.769 -1.980 1.00 96.12 160 MET A C 1
ATOM 1189 O O . MET A 1 160 ? -11.838 3.210 -1.641 1.00 96.12 160 MET A O 1
ATOM 1193 N N . ALA A 1 161 ? -9.764 3.897 -1.142 1.00 94.31 161 ALA A N 1
ATOM 1194 C CA . ALA A 1 161 ? -9.822 3.462 0.249 1.00 94.31 161 ALA A CA 1
ATOM 1195 C C . ALA A 1 161 ? -10.876 4.261 1.028 1.00 94.31 161 ALA A C 1
ATOM 1197 O O . ALA A 1 161 ? -11.699 3.673 1.731 1.00 94.31 161 ALA A O 1
ATOM 1198 N N . ARG A 1 162 ? -10.908 5.586 0.848 1.00 94.12 162 ARG A N 1
ATOM 1199 C CA . ARG A 1 162 ? -11.858 6.478 1.519 1.00 94.12 162 ARG A CA 1
ATOM 1200 C C . ARG A 1 162 ? -13.308 6.159 1.160 1.00 94.12 162 ARG A C 1
ATOM 1202 O O . ARG A 1 162 ? -14.157 6.172 2.047 1.00 94.12 162 ARG A O 1
ATOM 1209 N N . GLU A 1 163 ? -13.586 5.840 -0.104 1.00 94.81 163 GLU A N 1
ATOM 1210 C CA . GLU A 1 163 ? -14.915 5.401 -0.564 1.00 94.81 163 GLU A CA 1
ATOM 1211 C C . GLU A 1 163 ? -15.395 4.121 0.143 1.00 94.81 163 GLU A C 1
ATOM 1213 O O . GLU A 1 163 ? -16.596 3.896 0.257 1.00 94.81 163 GLU A O 1
ATOM 1218 N N . GLN A 1 164 ? -14.466 3.307 0.653 1.00 92.50 164 GLN A N 1
ATOM 1219 C CA . GLN A 1 164 ? -14.735 2.088 1.421 1.00 92.50 164 GLN A CA 1
ATOM 1220 C C . GLN A 1 164 ? -14.562 2.282 2.940 1.00 92.50 164 GLN A C 1
ATOM 1222 O O . GLN A 1 164 ? -14.463 1.304 3.678 1.00 92.50 164 GLN A O 1
ATOM 1227 N N . GLU A 1 165 ? -14.503 3.530 3.417 1.00 92.06 165 GLU A N 1
ATOM 1228 C CA . GLU A 1 165 ? -14.278 3.892 4.826 1.00 92.06 165 GLU A CA 1
ATOM 1229 C C . GLU A 1 165 ? -12.927 3.425 5.405 1.00 92.06 165 GLU A C 1
ATOM 1231 O O . GLU A 1 165 ? -12.785 3.274 6.623 1.00 92.06 165 GLU A O 1
ATOM 1236 N N . TYR A 1 166 ? -11.918 3.235 4.548 1.00 94.19 166 TYR A N 1
ATOM 1237 C CA . TYR A 1 166 ? -10.539 2.947 4.942 1.00 94.19 166 TYR A CA 1
ATOM 1238 C C . TYR A 1 166 ? -9.665 4.208 4.952 1.00 94.19 166 TYR A C 1
ATOM 1240 O O . TYR A 1 166 ? -9.752 5.063 4.072 1.00 94.19 166 TYR A O 1
ATOM 1248 N N . ALA A 1 167 ? -8.758 4.290 5.926 1.00 95.69 167 ALA A N 1
ATOM 1249 C CA . ALA A 1 167 ? -7.656 5.250 5.945 1.00 95.69 167 ALA A CA 1
ATOM 1250 C C . ALA A 1 167 ? -6.378 4.634 5.350 1.00 95.69 167 ALA A C 1
ATOM 1252 O O . ALA A 1 167 ? -6.163 3.426 5.458 1.00 95.69 167 ALA A O 1
ATOM 1253 N N . ILE A 1 168 ? -5.492 5.459 4.781 1.00 97.00 168 ILE A N 1
ATOM 1254 C CA . ILE A 1 168 ? -4.159 5.028 4.332 1.00 97.00 168 ILE A CA 1
ATOM 1255 C C . ILE A 1 168 ? -3.069 5.582 5.251 1.00 97.00 168 ILE A C 1
ATOM 1257 O O . ILE A 1 168 ? -3.001 6.786 5.494 1.00 97.00 168 ILE A O 1
ATOM 1261 N N . ILE A 1 169 ? -2.167 4.705 5.699 1.00 97.44 169 ILE A N 1
ATOM 1262 C CA . ILE A 1 169 ? -0.871 5.094 6.268 1.00 97.44 169 ILE A CA 1
ATOM 1263 C C . ILE A 1 169 ? 0.187 4.947 5.176 1.00 97.44 169 ILE A C 1
ATOM 1265 O O . ILE A 1 169 ? 0.544 3.833 4.791 1.00 97.44 169 ILE A O 1
ATOM 1269 N N . LEU A 1 170 ? 0.681 6.082 4.685 1.00 97.12 170 LEU A N 1
ATOM 1270 C CA . LEU A 1 170 ? 1.703 6.154 3.646 1.00 97.12 170 LEU A CA 1
ATOM 1271 C C . LEU A 1 170 ? 3.108 6.229 4.257 1.00 97.12 170 LEU A C 1
ATOM 1273 O O . LEU A 1 170 ? 3.382 7.104 5.078 1.00 97.12 170 LEU A O 1
ATOM 1277 N N . LEU A 1 171 ? 4.011 5.363 3.799 1.00 96.38 171 LEU A N 1
ATOM 1278 C CA . LEU A 1 171 ? 5.429 5.355 4.160 1.00 96.38 171 LEU A CA 1
ATOM 1279 C C . LEU A 1 171 ? 6.299 5.327 2.896 1.00 96.38 171 LEU A C 1
ATOM 1281 O O . LEU A 1 171 ? 5.942 4.719 1.883 1.00 96.38 171 LEU A O 1
ATOM 1285 N N . THR A 1 172 ? 7.450 5.997 2.949 1.00 94.19 172 THR A N 1
ATOM 1286 C CA . THR A 1 172 ? 8.385 6.091 1.820 1.00 94.19 172 THR A CA 1
ATOM 1287 C C . THR A 1 172 ? 9.701 5.390 2.134 1.00 94.19 172 THR A C 1
ATOM 1289 O O . THR A 1 172 ? 10.460 5.843 2.993 1.00 94.19 172 THR A O 1
ATOM 1292 N N . SER A 1 173 ? 10.016 4.339 1.384 1.00 89.31 173 SER A N 1
ATOM 1293 C CA . SER A 1 173 ? 11.214 3.518 1.592 1.00 89.31 173 SER A CA 1
ATOM 1294 C C . SER A 1 173 ? 12.487 4.101 0.967 1.00 89.31 173 SER A C 1
ATOM 1296 O O . SER A 1 173 ? 13.587 3.707 1.352 1.00 89.31 173 SER A O 1
ATOM 1298 N N . GLN A 1 174 ? 12.371 5.029 0.009 1.00 86.62 174 GLN A N 1
ATOM 1299 C CA . GLN A 1 174 ? 13.480 5.527 -0.823 1.00 86.62 174 GLN A CA 1
ATOM 1300 C C . GLN A 1 174 ? 14.314 4.391 -1.447 1.00 86.62 174 GLN A C 1
ATOM 1302 O O . GLN A 1 174 ? 15.532 4.483 -1.527 1.00 86.62 174 GLN A O 1
ATOM 1307 N N . ASP A 1 175 ? 13.657 3.292 -1.839 1.00 82.88 175 ASP A N 1
ATOM 1308 C CA . ASP A 1 175 ? 14.285 2.066 -2.361 1.00 82.88 175 ASP A CA 1
ATOM 1309 C C . ASP A 1 175 ? 15.290 1.383 -1.398 1.00 82.88 175 ASP A C 1
ATOM 1311 O O . ASP A 1 175 ? 15.982 0.440 -1.786 1.00 82.88 175 ASP A O 1
ATOM 1315 N N . HIS A 1 176 ? 15.331 1.775 -0.119 1.00 82.94 176 HIS A N 1
ATOM 1316 C CA . HIS A 1 176 ? 16.157 1.130 0.900 1.00 82.94 176 HIS A CA 1
ATOM 1317 C C . HIS A 1 176 ? 15.400 -0.002 1.593 1.00 82.94 176 HIS A C 1
ATOM 1319 O O . HIS A 1 176 ? 14.476 0.223 2.377 1.00 82.94 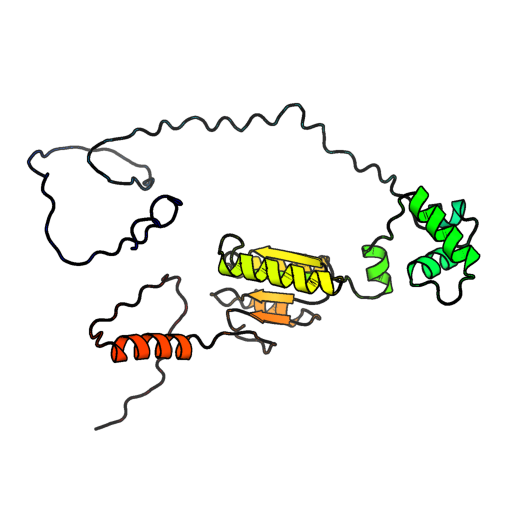176 HIS A O 1
ATOM 1325 N N . ALA A 1 177 ? 15.846 -1.235 1.369 1.00 80.25 177 ALA A N 1
ATOM 1326 C CA . ALA A 1 177 ? 15.206 -2.409 1.947 1.00 80.25 177 ALA A CA 1
ATOM 1327 C C . ALA A 1 177 ? 15.251 -2.436 3.492 1.00 80.25 177 ALA A C 1
ATOM 1329 O O . ALA A 1 177 ? 14.309 -2.917 4.122 1.00 80.25 177 ALA A O 1
ATOM 1330 N N . GLU A 1 178 ? 16.287 -1.842 4.098 1.00 80.38 178 GLU A N 1
ATOM 1331 C CA . GLU A 1 178 ? 16.417 -1.660 5.556 1.00 80.38 178 GLU A CA 1
ATOM 1332 C C . GLU A 1 178 ? 15.254 -0.841 6.141 1.00 80.38 178 GLU A C 1
ATOM 1334 O O . GLU A 1 178 ? 14.774 -1.111 7.242 1.00 80.38 178 GLU A O 1
ATOM 1339 N N . ARG A 1 179 ? 14.788 0.172 5.395 1.00 83.19 179 ARG A N 1
ATOM 1340 C CA . ARG A 1 179 ? 13.682 1.039 5.821 1.00 83.19 179 ARG A CA 1
ATOM 1341 C C . ARG A 1 179 ? 12.356 0.309 5.752 1.00 83.19 179 ARG A C 1
ATOM 1343 O O . ARG A 1 179 ? 11.582 0.405 6.695 1.00 83.19 179 ARG A O 1
ATOM 1350 N N . GLY A 1 180 ? 12.161 -0.524 4.728 1.00 81.12 180 GLY A N 1
ATOM 1351 C CA . GLY A 1 180 ? 10.958 -1.347 4.605 1.00 81.12 180 GLY A CA 1
ATOM 1352 C C . GLY A 1 180 ? 10.698 -2.209 5.847 1.00 81.12 180 GLY A C 1
ATOM 1353 O O . GLY A 1 180 ? 9.559 -2.338 6.283 1.00 81.12 180 GLY A O 1
ATOM 1354 N N . ALA A 1 181 ? 11.750 -2.745 6.472 1.00 81.38 181 ALA A N 1
ATOM 1355 C CA . ALA A 1 181 ? 11.631 -3.537 7.696 1.00 81.38 181 ALA A CA 1
ATOM 1356 C C . ALA A 1 181 ? 11.117 -2.731 8.907 1.00 81.38 181 ALA A C 1
ATOM 1358 O O . ALA A 1 181 ? 10.350 -3.230 9.741 1.00 81.38 181 ALA A O 1
ATOM 1359 N N . ILE A 1 182 ? 11.548 -1.472 9.011 1.00 87.25 182 ILE A N 1
ATOM 1360 C CA . ILE A 1 182 ? 11.102 -0.519 10.034 1.00 87.25 182 ILE A CA 1
ATOM 1361 C C . ILE A 1 182 ? 9.664 -0.084 9.742 1.00 87.25 182 ILE A C 1
ATOM 1363 O O . ILE A 1 182 ? 8.829 -0.088 10.648 1.00 87.25 182 ILE A O 1
ATOM 1367 N N . ASP A 1 183 ? 9.369 0.216 8.478 1.00 91.56 183 ASP A N 1
ATOM 1368 C CA . ASP A 1 183 ? 8.052 0.633 8.003 1.00 91.56 183 ASP A CA 1
ATOM 1369 C C . ASP A 1 183 ? 6.986 -0.421 8.329 1.00 91.56 183 ASP A C 1
ATOM 1371 O O . ASP A 1 183 ? 5.928 -0.095 8.866 1.00 91.56 183 ASP A O 1
ATOM 1375 N N . LEU A 1 184 ? 7.290 -1.707 8.124 1.00 90.94 184 LEU A N 1
ATOM 1376 C CA . LEU A 1 184 ? 6.384 -2.794 8.503 1.00 90.94 184 LEU A CA 1
ATOM 1377 C C . LEU A 1 184 ? 6.075 -2.821 9.999 1.00 90.94 184 LEU A C 1
ATOM 1379 O O . LEU A 1 184 ? 4.912 -2.952 10.372 1.00 90.94 184 LEU A O 1
ATOM 1383 N N . LYS A 1 185 ? 7.078 -2.627 10.863 1.00 90.31 185 LYS A N 1
ATOM 1384 C CA . LYS A 1 185 ? 6.855 -2.574 12.319 1.00 90.31 185 LYS A CA 1
ATOM 1385 C C . LYS A 1 185 ? 5.958 -1.402 12.712 1.00 90.31 185 LYS A C 1
ATOM 1387 O O . LYS A 1 185 ? 5.198 -1.511 13.674 1.00 90.31 185 LYS A O 1
ATOM 1392 N N . ILE A 1 186 ? 6.052 -0.274 12.004 1.00 92.25 186 ILE A N 1
ATOM 1393 C CA . ILE A 1 186 ? 5.151 0.866 12.207 1.00 92.25 186 ILE A CA 1
ATOM 1394 C C . ILE A 1 186 ? 3.723 0.444 11.849 1.00 92.25 186 ILE A C 1
ATOM 1396 O O . ILE A 1 186 ? 2.820 0.586 12.674 1.00 92.25 186 ILE A O 1
ATOM 1400 N N . LEU A 1 187 ? 3.520 -0.144 10.671 1.00 93.75 187 LEU A N 1
ATOM 1401 C CA . LEU A 1 187 ? 2.198 -0.572 10.209 1.00 93.75 187 LEU A CA 1
ATOM 1402 C C . LEU A 1 187 ? 1.570 -1.658 11.103 1.00 93.75 187 LEU A C 1
ATOM 1404 O O . LEU A 1 187 ? 0.381 -1.582 11.413 1.00 93.75 187 LEU A O 1
ATOM 1408 N N . GLU A 1 188 ? 2.362 -2.612 11.596 1.00 90.25 188 GLU A N 1
ATOM 1409 C CA . GLU A 1 188 ? 1.918 -3.631 12.559 1.00 90.25 188 GLU A CA 1
ATOM 1410 C C . GLU A 1 188 ? 1.398 -3.008 13.861 1.00 90.25 188 GLU A C 1
ATOM 1412 O O . GLU A 1 188 ? 0.336 -3.390 14.357 1.00 90.25 188 GLU A O 1
ATOM 1417 N N . ARG A 1 189 ? 2.097 -1.998 14.400 1.00 89.94 189 ARG A N 1
ATOM 1418 C CA . ARG A 1 189 ? 1.653 -1.272 15.608 1.00 89.94 189 ARG A CA 1
ATOM 1419 C C . ARG A 1 189 ? 0.335 -0.537 15.390 1.00 89.94 189 ARG A C 1
ATOM 1421 O O . ARG A 1 189 ? -0.452 -0.414 16.328 1.00 89.94 189 ARG A O 1
ATOM 1428 N N . HIS A 1 190 ? 0.087 -0.082 14.166 1.00 89.75 190 HIS A N 1
ATOM 1429 C CA . HIS A 1 190 ? -1.173 0.541 13.770 1.00 89.75 190 HIS A CA 1
ATOM 1430 C C . HIS A 1 190 ? -2.273 -0.467 13.409 1.00 89.75 190 HIS A C 1
ATOM 1432 O O . HIS A 1 190 ? -3.390 -0.044 13.117 1.00 89.75 190 HIS A O 1
ATOM 1438 N N . ARG A 1 191 ? -1.998 -1.778 13.498 1.00 89.44 191 ARG A N 1
ATOM 1439 C CA . ARG A 1 191 ? -2.948 -2.867 13.220 1.00 89.44 191 ARG A CA 1
ATOM 1440 C C . ARG A 1 191 ? -3.639 -2.715 11.868 1.00 89.44 191 ARG A C 1
ATOM 1442 O O . ARG A 1 191 ? -4.857 -2.842 11.795 1.00 89.44 191 ARG A O 1
ATOM 1449 N N . ILE A 1 192 ? -2.876 -2.409 10.820 1.00 93.62 192 ILE A N 1
ATOM 1450 C CA . ILE A 1 192 ? -3.424 -2.338 9.461 1.00 93.62 192 ILE A CA 1
ATOM 1451 C C . ILE A 1 192 ? -4.205 -3.611 9.111 1.00 93.62 192 ILE A C 1
ATOM 1453 O O . ILE A 1 192 ? -3.871 -4.691 9.583 1.00 93.62 192 ILE A O 1
ATOM 1457 N N . ASP A 1 193 ? -5.221 -3.482 8.269 1.00 93.31 193 ASP A N 1
ATOM 1458 C CA . ASP A 1 193 ? -6.040 -4.595 7.784 1.00 93.31 193 ASP A CA 1
ATOM 1459 C C . ASP A 1 193 ? -5.515 -5.162 6.451 1.00 93.31 193 ASP A C 1
ATOM 1461 O O . ASP A 1 193 ? -5.971 -6.212 6.003 1.00 93.31 193 ASP A O 1
ATOM 1465 N N . GLY A 1 194 ? -4.563 -4.477 5.807 1.00 94.69 194 GLY A N 1
ATOM 1466 C CA . GLY A 1 194 ? -3.958 -4.876 4.536 1.00 94.69 194 GLY A CA 1
ATOM 1467 C C . GLY A 1 194 ? -2.772 -3.994 4.142 1.00 94.69 194 GLY A C 1
ATOM 1468 O O . GLY A 1 194 ? -2.626 -2.875 4.641 1.00 94.69 194 GLY A O 1
ATOM 1469 N N . LEU A 1 195 ? -1.920 -4.504 3.250 1.00 96.06 195 LEU A N 1
ATOM 1470 C CA . LEU A 1 195 ? -0.693 -3.842 2.803 1.00 96.06 195 LEU A CA 1
ATOM 1471 C C . LEU A 1 195 ? -0.598 -3.772 1.274 1.00 96.06 195 LEU A C 1
ATOM 1473 O O . LEU A 1 195 ? -0.605 -4.796 0.588 1.00 96.06 195 LEU A O 1
ATOM 1477 N N . LEU A 1 196 ? -0.403 -2.558 0.764 1.00 96.62 196 LEU A N 1
ATOM 1478 C CA . LEU A 1 196 ? 0.079 -2.278 -0.584 1.00 96.62 196 LEU A CA 1
ATOM 1479 C C . LEU A 1 196 ? 1.558 -1.900 -0.515 1.00 96.62 196 LEU A C 1
ATOM 1481 O O . LEU A 1 196 ? 1.950 -1.026 0.260 1.00 96.62 196 LEU A O 1
ATOM 1485 N N . ILE A 1 197 ? 2.394 -2.540 -1.325 1.00 94.62 197 ILE A N 1
ATOM 1486 C CA . ILE A 1 197 ? 3.837 -2.292 -1.299 1.00 94.62 197 ILE A CA 1
ATOM 1487 C C . ILE A 1 197 ? 4.423 -2.262 -2.704 1.00 94.62 197 ILE A C 1
ATOM 1489 O O . ILE A 1 197 ? 4.145 -3.132 -3.526 1.00 94.62 197 ILE A O 1
ATOM 1493 N N . VAL A 1 198 ? 5.299 -1.293 -2.947 1.00 93.75 198 VAL A N 1
ATOM 1494 C CA . VAL A 1 198 ? 6.294 -1.376 -4.013 1.00 93.75 198 VAL A CA 1
ATOM 1495 C C . VAL A 1 198 ? 7.556 -1.991 -3.414 1.00 93.75 198 VAL A C 1
ATOM 1497 O O . VAL A 1 198 ? 8.201 -1.355 -2.575 1.00 93.75 198 VAL A O 1
ATOM 1500 N N . PRO A 1 199 ? 7.933 -3.220 -3.800 1.00 90.81 199 PRO A N 1
ATOM 1501 C CA . PRO A 1 199 ? 9.139 -3.841 -3.276 1.00 90.81 199 PRO A CA 1
ATOM 1502 C C . PRO A 1 199 ? 10.387 -2.992 -3.571 1.00 90.81 199 PRO A C 1
ATOM 1504 O O . PRO A 1 199 ? 10.492 -2.410 -4.662 1.00 90.81 199 PRO A O 1
ATOM 1507 N N . PRO A 1 200 ? 11.358 -2.923 -2.643 1.00 88.00 200 PRO A N 1
ATOM 1508 C CA . PRO A 1 200 ? 12.640 -2.290 -2.922 1.00 88.00 200 PRO A CA 1
ATOM 1509 C C . PRO A 1 200 ? 13.344 -3.015 -4.073 1.00 88.00 200 PRO A C 1
ATOM 1511 O O . PRO A 1 200 ? 13.150 -4.212 -4.297 1.00 88.00 200 PRO A O 1
ATOM 1514 N N . ARG A 1 201 ? 14.174 -2.278 -4.814 1.00 82.44 201 ARG A N 1
ATOM 1515 C CA . ARG A 1 201 ? 14.933 -2.818 -5.954 1.00 82.44 201 ARG A CA 1
ATOM 1516 C C . ARG A 1 201 ? 15.921 -3.901 -5.530 1.00 82.44 201 ARG A C 1
ATOM 1518 O O . ARG A 1 201 ? 16.093 -4.903 -6.220 1.00 82.44 201 ARG A O 1
ATOM 1525 N N . THR A 1 202 ? 16.559 -3.702 -4.383 1.00 78.56 202 THR A N 1
ATOM 1526 C CA . THR A 1 202 ? 17.395 -4.711 -3.745 1.00 78.56 202 THR A CA 1
ATOM 1527 C C . THR A 1 202 ? 16.531 -5.561 -2.823 1.00 78.56 202 THR A C 1
ATOM 1529 O O . THR A 1 202 ? 15.834 -5.058 -1.943 1.00 78.56 202 THR A O 1
ATOM 1532 N N . GLY A 1 203 ? 16.557 -6.877 -3.032 1.00 73.06 203 GLY A N 1
ATOM 1533 C CA . GLY A 1 203 ? 15.909 -7.801 -2.110 1.00 73.06 203 GLY A CA 1
ATOM 1534 C C . GLY A 1 203 ? 16.553 -7.717 -0.725 1.00 73.06 203 GLY A C 1
ATOM 1535 O O . GLY A 1 203 ? 17.772 -7.613 -0.611 1.00 73.06 203 GLY A O 1
ATOM 1536 N N . SER A 1 204 ? 15.739 -7.804 0.325 1.00 80.06 204 SER A N 1
ATOM 1537 C CA . SER A 1 204 ? 16.208 -7.983 1.701 1.00 80.06 204 SER A CA 1
ATOM 1538 C C . SER A 1 204 ? 15.545 -9.204 2.302 1.00 80.06 204 SER A C 1
ATOM 1540 O O . SER A 1 204 ? 14.318 -9.324 2.307 1.00 80.06 204 SER A O 1
ATOM 1542 N N . ARG A 1 205 ? 16.370 -10.110 2.832 1.00 82.88 205 ARG A N 1
ATOM 1543 C CA . ARG A 1 205 ? 15.881 -11.294 3.533 1.00 82.88 205 ARG A CA 1
ATOM 1544 C C . ARG A 1 205 ? 15.071 -10.904 4.769 1.00 82.88 205 ARG A C 1
ATOM 1546 O O . ARG A 1 205 ? 13.992 -11.445 4.964 1.00 82.88 205 ARG A O 1
ATOM 1553 N N . ALA A 1 206 ? 15.537 -9.904 5.519 1.00 83.06 206 ALA A N 1
ATOM 1554 C CA . ALA A 1 206 ? 14.847 -9.401 6.703 1.00 83.06 206 ALA A CA 1
ATOM 1555 C C . ALA A 1 206 ? 13.447 -8.865 6.367 1.00 83.06 206 ALA A C 1
ATOM 1557 O O . ALA A 1 206 ? 12.478 -9.206 7.044 1.00 83.06 206 ALA A O 1
ATOM 1558 N N . LEU A 1 207 ? 13.327 -8.090 5.281 1.00 86.44 207 LEU A N 1
ATOM 1559 C CA . LEU A 1 207 ? 12.030 -7.607 4.808 1.00 86.44 207 LEU A CA 1
ATOM 1560 C C . LEU A 1 207 ? 11.108 -8.775 4.433 1.00 86.44 207 LEU A C 1
ATOM 1562 O O . LEU A 1 207 ? 9.947 -8.793 4.827 1.00 86.44 207 LEU A O 1
ATOM 1566 N N . LEU A 1 208 ? 11.617 -9.764 3.693 1.00 87.75 208 LEU A N 1
ATOM 1567 C CA . LEU A 1 208 ? 10.832 -10.933 3.285 1.00 87.75 208 LEU A CA 1
ATOM 1568 C C . LEU A 1 208 ? 10.356 -11.773 4.471 1.00 87.75 208 LEU A C 1
ATOM 1570 O O . LEU A 1 208 ? 9.205 -12.214 4.474 1.00 87.75 208 LEU A O 1
ATOM 1574 N N . ASP A 1 209 ? 11.210 -11.982 5.470 1.00 86.94 209 ASP A N 1
ATOM 1575 C CA . ASP A 1 209 ? 10.859 -12.742 6.669 1.00 86.94 209 ASP A CA 1
ATOM 1576 C C . ASP A 1 209 ? 9.745 -12.028 7.454 1.00 86.94 209 ASP A C 1
ATOM 1578 O O . ASP A 1 209 ? 8.745 -12.658 7.802 1.00 86.94 209 ASP A O 1
ATOM 1582 N N . GLN A 1 210 ? 9.839 -10.705 7.634 1.00 87.19 210 GLN A N 1
ATOM 1583 C CA . GLN A 1 210 ? 8.775 -9.921 8.276 1.00 87.19 210 GLN A CA 1
ATOM 1584 C C . GLN A 1 210 ? 7.479 -9.924 7.475 1.00 87.19 210 GLN A C 1
ATOM 1586 O O . GLN A 1 210 ? 6.405 -10.142 8.029 1.00 87.19 210 GLN A O 1
ATOM 1591 N N . LEU A 1 211 ? 7.567 -9.738 6.156 1.00 89.25 211 LEU A N 1
ATOM 1592 C CA . LEU A 1 211 ? 6.399 -9.834 5.293 1.00 89.25 211 LEU A CA 1
ATOM 1593 C C . LEU A 1 211 ? 5.725 -11.198 5.469 1.00 89.25 211 LEU A C 1
ATOM 1595 O O . LEU A 1 211 ? 4.508 -11.252 5.611 1.00 89.25 211 LEU A O 1
ATOM 1599 N N . THR A 1 212 ? 6.487 -12.291 5.500 1.00 86.25 212 THR A N 1
ATOM 1600 C CA . THR A 1 212 ? 5.945 -13.652 5.655 1.00 86.25 212 THR A CA 1
ATOM 1601 C C . THR A 1 212 ? 5.199 -13.844 6.978 1.00 86.25 212 THR A C 1
ATOM 1603 O O . THR A 1 212 ? 4.207 -14.568 7.006 1.00 86.25 212 THR A O 1
ATOM 1606 N N . GLN A 1 213 ? 5.631 -13.169 8.044 1.00 86.06 213 GLN A N 1
ATOM 1607 C CA . GLN A 1 213 ? 4.966 -13.182 9.352 1.00 86.06 213 GLN A CA 1
ATOM 1608 C C . GLN A 1 213 ? 3.735 -12.266 9.421 1.00 86.06 213 GLN A C 1
ATOM 1610 O O . GLN A 1 213 ? 2.903 -12.417 10.316 1.00 86.06 213 GLN A O 1
ATOM 1615 N N . LEU A 1 214 ? 3.594 -11.336 8.476 1.00 86.50 214 LEU A N 1
ATOM 1616 C CA . LEU A 1 214 ? 2.476 -10.407 8.432 1.00 86.50 214 LEU A CA 1
ATOM 1617 C C . LEU A 1 214 ? 1.173 -11.152 8.100 1.00 86.50 214 LEU A C 1
ATOM 1619 O O . LEU A 1 214 ? 1.003 -11.685 7.001 1.00 86.50 214 LEU A O 1
ATOM 1623 N N . ALA A 1 215 ? 0.237 -11.146 9.051 1.00 86.25 215 ALA A N 1
ATOM 1624 C CA . ALA A 1 215 ? -1.034 -11.872 8.981 1.00 86.25 215 ALA A CA 1
ATOM 1625 C C . ALA A 1 215 ? -2.137 -11.156 8.174 1.00 86.25 215 ALA A C 1
ATOM 1627 O O . ALA A 1 215 ? -3.304 -11.536 8.256 1.00 86.25 215 ALA A O 1
ATOM 1628 N N . VAL A 1 216 ? -1.788 -10.115 7.412 1.00 90.50 216 VAL A N 1
ATOM 1629 C CA . VAL A 1 216 ? -2.747 -9.330 6.622 1.00 90.50 216 VAL A CA 1
ATOM 1630 C C . VAL A 1 216 ? -2.549 -9.555 5.123 1.00 90.50 216 VAL A C 1
ATOM 1632 O O . VAL A 1 216 ? -1.431 -9.862 4.695 1.00 90.50 216 VAL A O 1
ATOM 1635 N N . PRO A 1 217 ? -3.601 -9.398 4.298 1.00 92.00 217 PRO A N 1
ATOM 1636 C CA . PRO A 1 217 ? -3.477 -9.453 2.848 1.00 92.00 217 PRO A CA 1
ATOM 1637 C C . PRO A 1 217 ? -2.419 -8.476 2.327 1.00 92.00 217 PRO A C 1
ATOM 1639 O O . PRO A 1 217 ? -2.365 -7.316 2.740 1.00 92.00 217 PRO A O 1
ATOM 1642 N N . LEU A 1 218 ? -1.597 -8.952 1.392 1.00 94.00 218 LEU A N 1
ATOM 1643 C CA . LEU A 1 218 ? -0.518 -8.187 0.776 1.00 94.00 218 LEU A CA 1
ATOM 1644 C C . LEU A 1 218 ? -0.671 -8.174 -0.741 1.00 94.00 218 LEU A C 1
ATOM 1646 O O . LEU A 1 218 ? -0.812 -9.234 -1.360 1.00 94.00 218 LEU A O 1
ATOM 1650 N N . VAL A 1 219 ? -0.553 -6.985 -1.331 1.00 95.25 219 VAL A N 1
ATOM 1651 C CA . VAL A 1 219 ? -0.461 -6.802 -2.781 1.00 95.25 219 VAL A CA 1
ATOM 1652 C C . VAL A 1 219 ? 0.810 -6.028 -3.121 1.00 95.25 219 VAL A C 1
ATOM 1654 O O . VAL A 1 219 ? 1.025 -4.915 -2.639 1.00 95.25 219 VAL A O 1
ATOM 1657 N N . ALA A 1 220 ? 1.651 -6.619 -3.968 1.00 93.12 220 ALA A N 1
ATOM 1658 C CA . ALA A 1 220 ? 2.794 -5.932 -4.555 1.00 93.12 220 ALA A CA 1
ATOM 1659 C C . ALA A 1 220 ? 2.375 -5.195 -5.837 1.00 93.12 220 ALA A C 1
ATOM 1661 O O . ALA A 1 220 ? 1.592 -5.725 -6.623 1.00 93.12 220 ALA A O 1
ATOM 1662 N N . PHE A 1 221 ? 2.905 -4.006 -6.099 1.00 94.25 221 PHE A N 1
ATOM 1663 C CA . PHE A 1 221 ? 2.661 -3.315 -7.369 1.00 94.25 221 PHE A CA 1
ATOM 1664 C C . PHE A 1 221 ? 3.921 -2.645 -7.907 1.00 94.25 221 PHE A C 1
ATOM 1666 O O . PHE A 1 221 ? 4.889 -2.481 -7.163 1.00 94.25 221 PHE A O 1
ATOM 1673 N N . ASP A 1 222 ? 3.913 -2.305 -9.202 1.00 91.50 222 ASP A N 1
ATOM 1674 C CA . ASP A 1 222 ? 5.054 -1.790 -9.990 1.00 91.50 222 ASP A CA 1
ATOM 1675 C C . ASP A 1 222 ? 6.203 -2.805 -10.159 1.00 91.50 222 ASP A C 1
ATOM 1677 O O . ASP A 1 222 ? 6.686 -3.032 -11.269 1.00 91.50 222 ASP A O 1
ATOM 1681 N N . ARG A 1 223 ? 6.590 -3.503 -9.085 1.00 88.69 223 ARG A N 1
ATOM 1682 C CA . ARG A 1 223 ? 7.653 -4.512 -9.079 1.00 88.69 223 ARG A CA 1
ATOM 1683 C C . ARG A 1 223 ? 7.220 -5.811 -8.405 1.00 88.69 223 ARG A C 1
ATOM 1685 O O . ARG A 1 223 ? 6.467 -5.789 -7.429 1.00 88.69 223 ARG A O 1
ATOM 1692 N N . PRO A 1 224 ? 7.703 -6.967 -8.892 1.00 86.88 224 PRO A N 1
ATOM 1693 C CA . PRO A 1 224 ? 7.421 -8.239 -8.250 1.00 86.88 224 PRO A CA 1
ATOM 1694 C C . PRO A 1 224 ? 8.151 -8.339 -6.909 1.00 86.88 224 PRO A C 1
ATOM 1696 O O . PRO A 1 224 ? 9.336 -8.022 -6.804 1.00 86.88 224 PRO A O 1
ATOM 1699 N N . LEU A 1 225 ? 7.466 -8.865 -5.894 1.00 85.94 225 LEU A N 1
ATOM 1700 C CA . LEU A 1 225 ? 8.119 -9.293 -4.663 1.00 85.94 225 LEU A CA 1
ATOM 1701 C C . LEU A 1 225 ? 8.778 -10.658 -4.903 1.00 85.94 225 LEU A C 1
ATOM 1703 O O . LEU A 1 225 ? 8.099 -11.670 -5.083 1.00 85.94 225 LEU A O 1
ATOM 1707 N N . ILE A 1 226 ? 10.109 -10.688 -4.941 1.00 83.31 226 ILE A N 1
ATOM 1708 C CA . ILE A 1 226 ? 10.877 -11.922 -5.143 1.00 83.31 226 ILE A CA 1
ATOM 1709 C C . ILE A 1 226 ? 10.964 -12.678 -3.814 1.00 83.31 226 ILE A C 1
ATOM 1711 O O . ILE A 1 226 ? 11.298 -12.088 -2.796 1.00 83.31 226 ILE A O 1
ATOM 1715 N N . GLY A 1 227 ? 10.701 -13.987 -3.820 1.00 81.00 227 GLY A N 1
ATOM 1716 C CA . GLY A 1 227 ? 10.849 -14.839 -2.631 1.00 81.00 227 GLY A CA 1
ATOM 1717 C C . GLY A 1 227 ? 9.583 -15.021 -1.788 1.00 81.00 227 GLY A C 1
ATOM 1718 O O . GLY A 1 227 ? 9.628 -15.745 -0.799 1.00 81.00 227 GLY A O 1
ATOM 1719 N N . ARG A 1 228 ? 8.447 -14.434 -2.188 1.00 81.19 228 ARG A N 1
ATOM 1720 C CA . ARG A 1 228 ? 7.129 -14.706 -1.595 1.00 81.19 228 ARG A CA 1
ATOM 1721 C C . ARG A 1 228 ? 6.045 -14.695 -2.667 1.00 81.19 228 ARG A C 1
ATOM 1723 O O . ARG A 1 228 ? 5.984 -13.775 -3.481 1.00 81.19 228 ARG A O 1
ATOM 1730 N N . ASN A 1 229 ? 5.157 -15.687 -2.645 1.00 80.69 229 ASN A N 1
ATOM 1731 C CA . ASN A 1 229 ? 3.966 -15.638 -3.483 1.00 80.69 229 ASN A CA 1
ATOM 1732 C C . ASN A 1 229 ? 2.943 -14.669 -2.873 1.00 80.69 229 ASN A C 1
ATOM 1734 O O . ASN A 1 229 ? 2.597 -14.782 -1.698 1.00 80.69 229 ASN A O 1
ATOM 1738 N N . CYS A 1 230 ? 2.500 -13.695 -3.658 1.00 86.50 230 CYS A N 1
ATOM 1739 C CA . CYS A 1 230 ? 1.507 -12.703 -3.266 1.00 86.50 230 CYS A CA 1
ATOM 1740 C C . CYS A 1 230 ? 0.801 -12.159 -4.508 1.00 86.50 230 CYS A C 1
ATOM 1742 O O . CYS A 1 230 ? 1.335 -12.236 -5.625 1.00 86.50 230 CYS A O 1
ATOM 1744 N N . SER A 1 231 ? -0.387 -11.595 -4.290 1.00 91.56 231 SER A N 1
ATOM 1745 C CA . SER A 1 231 ? -1.107 -10.845 -5.312 1.00 91.56 231 SER A CA 1
ATOM 1746 C C . SER A 1 231 ? -0.232 -9.709 -5.828 1.00 91.56 231 SER A C 1
ATOM 1748 O O . SER A 1 231 ? 0.477 -9.058 -5.056 1.00 91.56 231 SER A O 1
ATOM 1750 N N . ARG A 1 232 ? -0.253 -9.485 -7.142 1.00 92.50 232 ARG A N 1
ATOM 1751 C CA . ARG A 1 232 ? 0.616 -8.500 -7.783 1.00 92.50 232 ARG A CA 1
ATOM 1752 C C . ARG A 1 232 ? -0.082 -7.754 -8.910 1.00 92.50 232 ARG A C 1
ATOM 1754 O O . ARG A 1 232 ? -0.811 -8.368 -9.683 1.00 92.50 232 ARG A O 1
ATOM 1761 N N . ILE A 1 233 ? 0.191 -6.459 -9.016 1.00 92.62 233 ILE A N 1
ATOM 1762 C CA . ILE A 1 233 ? -0.285 -5.585 -10.093 1.00 92.62 233 ILE A CA 1
ATOM 1763 C C . ILE A 1 233 ? 0.946 -5.055 -10.827 1.00 92.62 233 ILE A C 1
ATOM 1765 O O . ILE A 1 233 ? 1.646 -4.173 -10.330 1.00 92.62 233 ILE A O 1
ATOM 1769 N N . LEU A 1 234 ? 1.245 -5.640 -11.985 1.00 91.00 234 LEU A N 1
ATOM 1770 C CA . LEU A 1 234 ? 2.444 -5.340 -12.768 1.00 91.00 234 LEU A CA 1
ATOM 1771 C C . LEU A 1 234 ? 2.069 -4.948 -14.194 1.00 91.00 234 LEU A C 1
ATOM 1773 O O . LEU A 1 234 ? 1.087 -5.446 -14.742 1.00 91.00 234 LEU A O 1
ATOM 1777 N N . CYS A 1 235 ? 2.905 -4.114 -14.803 1.00 88.31 235 CYS A N 1
ATOM 1778 C CA . CYS A 1 235 ? 2.859 -3.841 -16.233 1.00 88.31 235 CYS A CA 1
ATOM 1779 C C . CYS A 1 235 ? 3.783 -4.805 -16.983 1.00 88.31 235 CYS A C 1
ATOM 1781 O O . CYS A 1 235 ? 4.892 -5.099 -16.524 1.00 88.31 235 CYS A O 1
ATOM 1783 N N . ASP A 1 236 ? 3.362 -5.251 -18.169 1.00 88.06 236 ASP A N 1
ATOM 1784 C CA . ASP A 1 236 ? 4.254 -5.959 -19.088 1.00 88.06 236 ASP A CA 1
ATOM 1785 C C . ASP A 1 236 ? 5.180 -4.956 -19.786 1.00 88.06 236 ASP A C 1
ATOM 1787 O O . ASP A 1 236 ? 4.953 -4.492 -20.907 1.00 88.06 236 ASP A O 1
ATOM 1791 N N . ASN A 1 237 ? 6.243 -4.590 -19.073 1.00 88.00 237 ASN A N 1
ATOM 1792 C CA . ASN A 1 237 ? 7.229 -3.629 -19.552 1.00 88.00 237 ASN A CA 1
ATOM 1793 C C . ASN A 1 237 ? 7.988 -4.145 -20.784 1.00 88.00 237 ASN A C 1
ATOM 1795 O O . ASN A 1 237 ? 8.438 -3.341 -21.601 1.00 88.00 237 ASN A O 1
ATOM 1799 N N . LEU A 1 238 ? 8.118 -5.469 -20.946 1.00 89.00 238 LEU A N 1
ATOM 1800 C CA . LEU A 1 238 ? 8.765 -6.059 -22.116 1.00 89.00 238 LEU A CA 1
ATOM 1801 C C . LEU A 1 238 ? 7.879 -5.884 -23.348 1.00 89.00 238 LEU A C 1
ATOM 1803 O O . LEU A 1 238 ? 8.341 -5.365 -24.367 1.00 89.00 238 LEU A O 1
ATOM 1807 N N . GLN A 1 239 ? 6.604 -6.256 -23.246 1.00 92.81 239 GLN A N 1
ATOM 1808 C CA . GLN A 1 239 ? 5.647 -6.066 -24.327 1.00 92.81 239 GLN A CA 1
ATOM 1809 C C . GLN A 1 239 ? 5.496 -4.581 -24.671 1.00 92.81 239 GLN A C 1
ATOM 1811 O O . GLN A 1 239 ? 5.540 -4.231 -25.851 1.00 92.81 239 GLN A O 1
ATOM 1816 N N . ALA A 1 240 ? 5.410 -3.700 -23.670 1.00 92.56 240 ALA A N 1
ATOM 1817 C CA . ALA A 1 240 ? 5.345 -2.257 -23.885 1.00 92.56 240 ALA A CA 1
ATOM 1818 C C . ALA A 1 240 ? 6.578 -1.729 -24.644 1.00 92.56 240 ALA A C 1
ATOM 1820 O O . ALA A 1 240 ? 6.435 -1.004 -25.633 1.00 92.56 240 ALA A O 1
ATOM 1821 N N . ALA A 1 241 ? 7.789 -2.146 -24.254 1.00 93.31 241 ALA A N 1
ATOM 1822 C CA . ALA A 1 241 ? 9.025 -1.771 -24.943 1.00 93.31 241 ALA A CA 1
ATOM 1823 C C . ALA A 1 241 ? 9.081 -2.312 -26.383 1.00 93.31 241 ALA A C 1
ATOM 1825 O O . ALA A 1 241 ? 9.488 -1.599 -27.310 1.00 93.31 241 ALA A O 1
ATOM 1826 N N . MET A 1 242 ? 8.634 -3.554 -26.594 1.00 95.69 242 MET A N 1
ATOM 1827 C CA . MET A 1 242 ? 8.524 -4.156 -27.923 1.00 95.69 242 MET A CA 1
ATOM 1828 C C . MET A 1 242 ? 7.525 -3.403 -28.802 1.00 95.69 242 MET A C 1
ATOM 1830 O O . MET A 1 242 ? 7.828 -3.137 -29.963 1.00 95.69 242 MET A O 1
ATOM 1834 N N . MET A 1 243 ? 6.356 -3.042 -28.271 1.00 97.19 243 MET A N 1
ATOM 1835 C CA . MET A 1 243 ? 5.338 -2.269 -28.989 1.00 97.19 243 MET A CA 1
ATOM 1836 C C . MET A 1 243 ? 5.870 -0.891 -29.385 1.00 97.19 243 MET A C 1
ATOM 1838 O O . MET A 1 243 ? 5.772 -0.517 -30.555 1.00 97.19 243 MET A O 1
ATOM 1842 N N . ALA A 1 244 ? 6.504 -0.178 -28.451 1.00 95.62 244 ALA A N 1
ATOM 1843 C CA . ALA A 1 244 ? 7.108 1.125 -28.717 1.00 95.62 244 ALA A CA 1
ATOM 1844 C C . ALA A 1 244 ? 8.196 1.034 -29.802 1.00 95.62 244 ALA A C 1
ATOM 1846 O O . ALA A 1 244 ? 8.217 1.827 -30.742 1.00 95.62 244 ALA A O 1
ATOM 1847 N N . THR A 1 245 ? 9.060 0.019 -29.731 1.00 96.19 245 THR A N 1
ATOM 1848 C CA . THR A 1 245 ? 10.154 -0.160 -30.697 1.00 96.19 245 THR A CA 1
ATOM 1849 C C . THR A 1 245 ? 9.631 -0.581 -32.071 1.00 96.19 245 THR A C 1
ATOM 1851 O O . THR A 1 245 ? 10.057 -0.023 -33.082 1.00 96.19 245 THR A O 1
ATOM 1854 N N . LYS A 1 246 ? 8.664 -1.508 -32.135 1.00 97.31 246 LYS A N 1
ATOM 1855 C CA . LYS A 1 246 ? 7.997 -1.895 -33.391 1.00 97.31 246 LYS A CA 1
ATOM 1856 C C . LYS A 1 246 ? 7.347 -0.692 -34.063 1.00 97.31 246 LYS A C 1
ATOM 1858 O O . LYS A 1 246 ? 7.493 -0.528 -35.271 1.00 97.31 246 LYS A O 1
ATOM 1863 N N . HIS 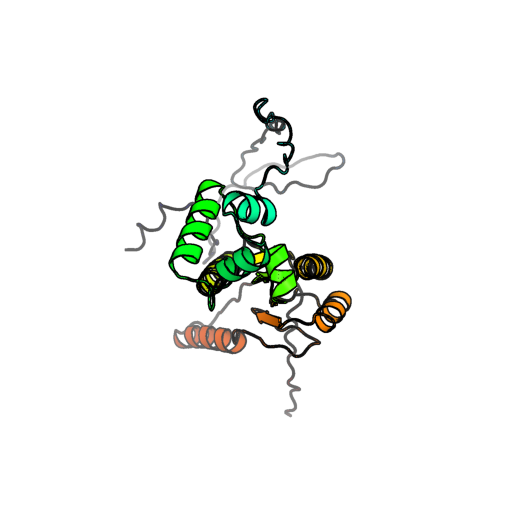A 1 247 ? 6.686 0.166 -33.287 1.00 97.50 247 HIS A N 1
ATOM 1864 C CA . HIS A 1 247 ? 6.106 1.400 -33.798 1.00 97.50 247 HIS A CA 1
ATOM 1865 C C . HIS A 1 247 ? 7.180 2.303 -34.428 1.00 97.50 247 HIS A C 1
ATOM 1867 O O . HIS A 1 247 ? 7.010 2.740 -35.562 1.00 97.50 247 HIS A O 1
ATOM 1873 N N . LEU A 1 248 ? 8.325 2.515 -33.768 1.00 97.56 248 LEU A N 1
ATOM 1874 C CA . LEU A 1 248 ? 9.425 3.314 -34.329 1.00 97.56 248 LEU A CA 1
ATOM 1875 C C . LEU A 1 248 ? 10.001 2.714 -35.623 1.00 97.56 248 LEU A C 1
ATOM 1877 O O . LEU A 1 248 ? 10.209 3.440 -36.598 1.00 97.56 248 LEU A O 1
ATOM 1881 N N . VAL A 1 249 ? 10.226 1.398 -35.656 1.00 97.75 249 VAL A N 1
ATOM 1882 C CA . VAL A 1 249 ? 10.746 0.697 -36.843 1.00 97.75 249 VAL A CA 1
ATOM 1883 C C . VAL A 1 249 ? 9.766 0.788 -38.013 1.00 97.75 249 VAL A C 1
ATOM 1885 O O . VAL A 1 249 ? 10.186 1.085 -39.130 1.00 97.75 249 VAL A O 1
ATOM 1888 N N . ALA A 1 250 ? 8.465 0.613 -37.760 1.00 98.12 250 ALA A N 1
ATOM 1889 C CA . ALA A 1 250 ? 7.422 0.744 -38.780 1.00 98.12 250 ALA A CA 1
ATOM 1890 C C . ALA A 1 250 ? 7.385 2.149 -39.415 1.00 98.12 250 ALA A C 1
ATOM 1892 O O . ALA A 1 250 ? 7.038 2.287 -40.582 1.00 98.12 250 ALA A O 1
ATOM 1893 N N . HIS A 1 251 ? 7.822 3.179 -38.684 1.00 98.00 251 HIS A N 1
ATOM 1894 C CA . HIS A 1 251 ? 7.957 4.555 -39.179 1.00 98.00 251 HIS A CA 1
ATOM 1895 C C . HIS A 1 251 ? 9.351 4.854 -39.768 1.00 98.00 251 HIS A C 1
ATOM 1897 O O . HIS A 1 251 ? 9.761 6.013 -39.866 1.00 98.00 251 HIS A O 1
ATOM 1903 N N . GLY A 1 252 ? 10.116 3.820 -40.132 1.00 98.00 252 GLY A N 1
ATOM 1904 C CA . GLY A 1 252 ? 11.399 3.945 -40.827 1.00 98.00 252 GLY A CA 1
ATOM 1905 C C . GLY A 1 252 ? 12.579 4.364 -39.947 1.00 98.00 252 GLY A C 1
ATOM 1906 O O . GLY A 1 252 ? 13.646 4.701 -40.470 1.00 98.00 252 GLY A O 1
ATOM 1907 N N . ARG A 1 253 ? 12.438 4.361 -38.614 1.00 98.12 253 ARG A N 1
ATOM 1908 C CA . ARG A 1 253 ? 13.538 4.712 -37.702 1.00 98.12 253 ARG A CA 1
ATOM 1909 C C . ARG A 1 253 ? 14.511 3.535 -37.580 1.00 98.12 253 ARG A C 1
ATOM 1911 O O . ARG A 1 253 ? 14.147 2.473 -37.090 1.00 98.12 253 ARG A O 1
ATOM 1918 N N . LYS A 1 254 ? 15.761 3.735 -38.018 1.00 94.62 254 LYS A N 1
ATOM 1919 C CA . LYS A 1 254 ? 16.821 2.699 -38.033 1.00 94.62 254 LYS A CA 1
ATOM 1920 C C . LYS A 1 254 ? 17.836 2.812 -36.892 1.00 94.62 254 LYS A C 1
ATOM 1922 O O . LYS A 1 254 ? 18.506 1.842 -36.566 1.00 94.62 254 LYS A O 1
ATOM 1927 N N . ARG A 1 255 ? 17.973 4.002 -36.300 1.00 96.56 255 ARG A N 1
ATOM 1928 C CA . ARG A 1 255 ? 18.880 4.284 -35.179 1.0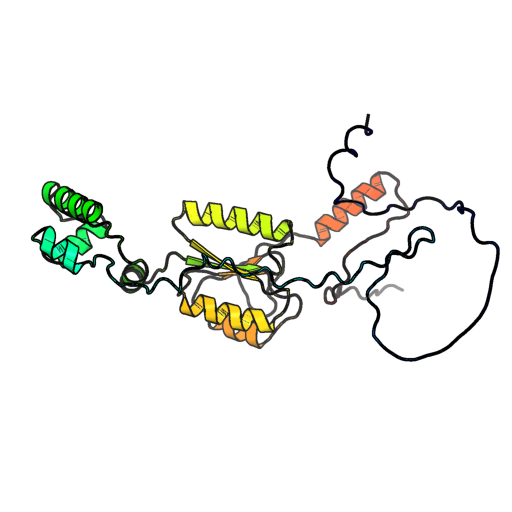0 96.56 255 ARG A CA 1
ATOM 1929 C C . ARG A 1 255 ? 18.040 4.684 -33.976 1.00 96.56 255 ARG A C 1
ATOM 1931 O O . ARG A 1 255 ? 17.537 5.802 -33.935 1.00 96.56 255 ARG A O 1
ATOM 1938 N N . ILE A 1 256 ? 17.856 3.758 -33.042 1.00 94.31 256 ILE A N 1
ATOM 1939 C CA . ILE A 1 256 ? 17.013 3.944 -31.857 1.00 94.31 256 ILE A CA 1
ATOM 1940 C C . ILE A 1 256 ? 17.924 3.944 -30.630 1.00 94.31 256 ILE A C 1
ATOM 1942 O O . ILE A 1 256 ? 18.678 2.997 -30.421 1.00 94.31 256 ILE A O 1
ATOM 1946 N N . LEU A 1 257 ? 17.870 5.020 -29.845 1.00 94.44 257 LEU A N 1
ATOM 1947 C CA . LEU A 1 257 ? 18.559 5.136 -28.562 1.00 94.44 257 LEU A CA 1
ATOM 1948 C C . LEU A 1 257 ? 17.555 4.891 -27.435 1.00 94.44 257 LEU A C 1
ATOM 1950 O O . LEU A 1 257 ? 16.455 5.440 -27.462 1.00 94.44 257 LEU A O 1
ATOM 1954 N N . VAL A 1 258 ? 17.952 4.106 -26.436 1.00 90.62 258 VAL A N 1
ATOM 1955 C CA . VAL A 1 258 ? 17.190 3.919 -25.198 1.00 90.62 258 VAL A CA 1
ATOM 1956 C C . VAL A 1 258 ? 17.868 4.726 -24.098 1.00 90.62 258 VAL A C 1
ATOM 1958 O O . VAL A 1 258 ? 19.055 4.543 -23.836 1.00 90.62 258 VAL A O 1
ATOM 1961 N N . LEU A 1 259 ? 17.111 5.621 -23.466 1.00 89.75 259 LEU A N 1
ATOM 1962 C CA . LEU A 1 259 ? 17.536 6.383 -22.295 1.00 89.75 259 LEU A CA 1
ATOM 1963 C C . LEU A 1 259 ? 16.725 5.909 -21.090 1.00 89.75 259 LEU A C 1
ATOM 1965 O O . LEU A 1 259 ? 15.502 5.821 -21.166 1.00 89.75 259 LEU A O 1
ATOM 1969 N N . GLY A 1 260 ? 17.400 5.613 -19.986 1.00 80.88 260 GLY A N 1
ATOM 1970 C CA . GLY A 1 260 ? 16.766 5.211 -18.737 1.00 80.88 260 GLY A CA 1
ATOM 1971 C C . GLY A 1 260 ? 17.675 5.507 -17.554 1.00 80.88 260 GLY A C 1
ATOM 1972 O O . GLY A 1 260 ? 18.889 5.636 -17.715 1.00 80.88 260 GLY A O 1
ATOM 1973 N N . GLU A 1 261 ? 17.090 5.630 -16.366 1.00 68.94 261 GLU A N 1
ATOM 1974 C CA . GLU A 1 261 ? 17.869 5.753 -15.138 1.00 68.94 261 GLU A CA 1
ATOM 1975 C C . GLU A 1 261 ? 18.541 4.422 -14.800 1.00 68.94 261 GLU A C 1
ATOM 1977 O O . GLU A 1 261 ? 17.890 3.401 -14.557 1.00 68.94 261 GLU A O 1
ATOM 1982 N N . THR A 1 262 ? 19.870 4.438 -14.756 1.00 53.91 262 THR A N 1
ATOM 1983 C CA . THR A 1 262 ? 20.672 3.294 -14.327 1.00 53.91 262 THR A CA 1
ATOM 1984 C C . THR A 1 262 ? 20.787 3.293 -12.806 1.00 53.91 262 THR A C 1
ATOM 1986 O O . THR A 1 262 ? 21.829 3.632 -12.253 1.00 53.91 262 THR A O 1
ATOM 1989 N N . HIS A 1 263 ? 19.734 2.877 -12.106 1.00 49.59 263 HIS A N 1
ATOM 1990 C CA . HIS A 1 263 ? 19.878 2.424 -10.722 1.00 49.59 263 HIS A CA 1
ATOM 1991 C C . HIS A 1 263 ? 19.913 0.893 -10.709 1.00 49.59 263 HIS A C 1
ATOM 1993 O O . HIS A 1 263 ? 18.934 0.214 -11.018 1.00 49.59 263 HIS A O 1
ATOM 1999 N N . ALA A 1 264 ? 21.110 0.365 -10.440 1.00 42.00 264 ALA A N 1
ATOM 2000 C CA . ALA A 1 264 ? 21.496 -1.040 -10.514 1.00 42.00 264 ALA A CA 1
ATOM 2001 C C . ALA A 1 264 ? 20.432 -2.007 -9.962 1.00 42.00 264 ALA A C 1
ATOM 2003 O O . ALA A 1 264 ? 20.147 -1.982 -8.768 1.00 42.00 264 ALA A O 1
ATOM 2004 N N . SER A 1 265 ? 19.865 -2.867 -10.823 1.00 37.06 265 SER A N 1
ATOM 2005 C CA . SER A 1 265 ? 19.414 -4.246 -10.495 1.00 37.06 265 SER A CA 1
ATOM 2006 C C . SER A 1 265 ? 18.570 -4.939 -11.573 1.00 37.06 265 SER A C 1
ATOM 2008 O O . SER A 1 265 ? 18.368 -6.146 -11.456 1.00 37.06 265 SER A O 1
ATOM 2010 N N . THR A 1 266 ? 18.148 -4.293 -12.666 1.00 37.81 266 THR A N 1
ATOM 2011 C CA . THR A 1 266 ? 17.514 -5.042 -13.770 1.00 37.81 266 THR A CA 1
ATOM 2012 C C . THR A 1 266 ? 18.583 -5.750 -14.609 1.00 37.81 266 THR A C 1
ATOM 2014 O O . THR A 1 266 ? 18.948 -5.303 -15.695 1.00 37.81 266 THR A O 1
ATOM 2017 N N . ARG A 1 267 ? 19.127 -6.866 -14.103 1.00 30.66 267 ARG A N 1
ATOM 2018 C CA . ARG A 1 267 ? 19.801 -7.842 -14.967 1.00 30.66 267 ARG A CA 1
ATOM 2019 C C . ARG A 1 267 ? 18.731 -8.428 -15.881 1.00 30.66 267 ARG A C 1
ATOM 2021 O O . ARG A 1 267 ? 17.907 -9.221 -15.437 1.00 30.66 267 ARG A O 1
ATOM 2028 N N . PHE A 1 268 ? 18.756 -8.049 -17.153 1.00 36.31 268 PHE A N 1
ATOM 2029 C CA . PHE A 1 268 ? 18.140 -8.856 -18.195 1.00 36.31 268 PHE A CA 1
ATOM 2030 C C . PHE A 1 268 ? 18.871 -10.201 -18.208 1.00 36.31 268 PHE A C 1
ATOM 2032 O O . PHE A 1 268 ? 20.005 -10.296 -18.672 1.00 36.31 268 PHE A O 1
ATOM 2039 N N . SER A 1 269 ? 18.259 -11.244 -17.650 1.00 31.19 269 SER A N 1
ATOM 2040 C CA . SER A 1 269 ? 18.707 -12.612 -17.884 1.00 31.19 269 SER A CA 1
ATOM 2041 C C . SER A 1 269 ? 18.334 -12.973 -19.319 1.00 31.19 269 SER A C 1
ATOM 2043 O O . SER A 1 269 ? 17.224 -13.435 -19.581 1.00 31.19 269 SER A O 1
ATOM 2045 N N . SER A 1 270 ? 19.241 -12.728 -20.262 1.00 32.38 270 SER A N 1
ATOM 2046 C CA . SER A 1 270 ? 19.160 -13.288 -21.609 1.00 32.38 270 SER A CA 1
ATOM 2047 C C . SER A 1 270 ? 19.394 -14.799 -21.526 1.00 32.38 270 SER A C 1
ATOM 2049 O O . SER A 1 270 ? 20.508 -15.288 -21.703 1.00 32.38 270 SER A O 1
ATOM 2051 N N . GLY A 1 271 ? 18.340 -15.541 -21.194 1.00 33.03 271 GLY A N 1
ATOM 2052 C CA . GLY A 1 271 ? 18.283 -16.986 -21.353 1.00 33.03 271 GLY A CA 1
ATOM 2053 C C . GLY A 1 271 ? 17.925 -17.328 -22.794 1.00 33.03 271 GLY A C 1
ATOM 2054 O O . GLY A 1 271 ? 16.755 -17.477 -23.116 1.00 33.03 271 GLY A O 1
ATOM 2055 N N . SER A 1 272 ? 18.928 -17.427 -23.660 1.00 33.59 272 SER A N 1
ATOM 2056 C CA . SER A 1 272 ? 18.833 -18.168 -24.919 1.00 33.59 272 SER A CA 1
ATOM 2057 C C . SER A 1 272 ? 20.246 -18.536 -25.342 1.00 33.59 272 SER A C 1
ATOM 2059 O O . SER A 1 272 ? 20.953 -17.740 -25.959 1.00 33.59 272 SER A O 1
ATOM 2061 N N . GLN A 1 273 ? 20.665 -19.744 -24.964 1.00 33.03 273 GLN A N 1
ATOM 2062 C CA . GLN A 1 273 ? 21.811 -20.401 -25.575 1.00 33.03 273 GLN A CA 1
ATOM 2063 C C . GLN A 1 273 ? 21.553 -20.490 -27.080 1.00 33.03 273 GLN A C 1
ATOM 2065 O O . GLN A 1 273 ? 20.650 -21.195 -27.525 1.00 33.03 273 GLN A O 1
ATOM 2070 N N . ALA A 1 274 ? 22.343 -19.757 -27.858 1.00 32.38 274 ALA A N 1
ATOM 2071 C CA . ALA A 1 274 ? 22.456 -19.995 -29.282 1.00 32.38 274 ALA A CA 1
ATOM 2072 C C . ALA A 1 274 ? 23.154 -21.349 -29.470 1.00 32.38 274 ALA A C 1
ATOM 2074 O O . ALA A 1 274 ? 24.364 -21.471 -29.295 1.00 32.38 274 ALA A O 1
ATOM 2075 N N . THR A 1 275 ? 22.369 -22.376 -29.785 1.00 36.62 275 THR A N 1
ATOM 2076 C CA . THR A 1 275 ? 22.856 -23.539 -30.526 1.00 36.62 275 THR A CA 1
ATOM 2077 C C . THR A 1 275 ? 22.428 -23.343 -31.972 1.00 36.62 275 THR A C 1
ATOM 2079 O O . THR A 1 275 ? 21.254 -23.134 -32.261 1.00 36.62 275 THR A O 1
ATOM 2082 N N . GLY A 1 276 ? 23.397 -23.345 -32.879 1.00 30.08 276 GLY A N 1
ATOM 2083 C CA . GLY A 1 276 ? 23.158 -23.192 -34.307 1.00 30.08 276 GLY A CA 1
ATOM 2084 C C . GLY A 1 276 ? 24.483 -23.104 -35.042 1.00 30.08 276 GLY A C 1
ATOM 2085 O O . GLY A 1 276 ? 25.116 -22.054 -35.019 1.00 30.08 276 GLY A O 1
ATOM 2086 N N . ARG A 1 277 ? 24.897 -24.254 -35.580 1.00 32.72 277 ARG A N 1
ATOM 2087 C CA . ARG A 1 277 ? 26.005 -24.439 -36.525 1.00 32.72 277 ARG A CA 1
ATOM 2088 C C . ARG A 1 277 ? 25.837 -23.585 -37.775 1.00 32.72 277 ARG A C 1
ATOM 2090 O O . ARG A 1 277 ? 24.669 -23.366 -38.162 1.00 32.72 277 ARG A O 1
#